Protein 3LGJ (pdb70)

Solvent-accessible surface area: 10670 Å² total; per-residue (Å²): 108,82,44,45,32,63,0,39,0,23,0,71,6,12,81,87,15,104,61,55,113,85,154,90,61,39,50,7,0,60,9,37,0,7,3,91,135,140,67,36,138,7,45,1,16,0,63,14,78,111,21,5,56,48,0,76,138,136,8,107,140,44,6,14,0,42,0,40,3,19,2,74,49,135,91,108,197,51,27,15,2,5,0,34,79,198,141,16,60,2,85,58,50,127,119,116,61,52,52,27,62,0,46,0,20,0,75,7,40,68,93,19,106,57,42,105,87,154,89,54,32,61,5,1,56,7,31,0,7,2,98,149,240,80,72,27,136,6,45,0,18,0,54,17,80,112,27,6,46,35,0,85,124,136,11,99,56,43,2,26,0,38,0,43,8,58,4,53,46,126,89,68,114,157,194,58,22,11,4,5,0,31,69,196,140,28,52,5,99,76,73,127

Structure (mmCIF, N/CA/C/O backbone):
data_3LGJ
#
_entry.id   3LGJ
#
_cell.length_a   93.530
_cell.length_b   93.530
_cell.length_c   115.320
_cell.angle_alpha   90.000
_cell.angle_beta   90.000
_cell.angle_gamma   120.000
#
_symmetry.space_group_name_H-M   'P 61 2 2'
#
loop_
_entity.id
_entity.type
_entity.pdbx_description
1 polymer 'Single-stranded DNA-binding protein'
2 non-polymer 'CALCIUM ION'
3 water water
#
loop_
_atom_site.group_PDB
_atom_site.id
_atom_site.type_symbol
_atom_site.label_atom_id
_atom_site.label_alt_id
_atom_site.label_comp_id
_atom_site.label_asym_id
_atom_site.label_entity_id
_atom_site.label_seq_id
_atom_site.pdbx_PDB_ins_code
_atom_site.Cartn_x
_atom_site.Cartn_y
_atom_site.Cartn_z
_atom_site.occupancy
_atom_site.B_iso_or_equiv
_atom_site.auth_seq_id
_atom_site.auth_comp_id
_atom_site.auth_asym_id
_atom_site.auth_atom_id
_atom_site.pdbx_PDB_model_num
ATOM 1 N N . GLY A 1 20 ? 22.375 -41.686 -15.877 1.00 40.83 -1 GLY A N 1
ATOM 2 C CA . GLY A 1 20 ? 22.223 -42.704 -14.795 1.00 40.88 -1 GLY A CA 1
ATOM 3 C C . GLY A 1 20 ? 21.197 -42.297 -13.743 1.00 41.36 -1 GLY A C 1
ATOM 4 O O . GLY A 1 20 ? 20.295 -41.476 -14.007 1.00 41.48 -1 GLY A O 1
ATOM 5 N N . SER A 1 21 ? 21.326 -42.868 -12.544 1.00 40.57 0 SER A N 1
ATOM 6 C CA . SER A 1 21 ? 20.369 -42.614 -11.479 1.00 40.39 0 SER A CA 1
ATOM 7 C C . SER A 1 21 ? 20.138 -41.121 -11.155 1.00 39.08 0 SER A C 1
ATOM 8 O O . SER A 1 21 ? 20.934 -40.247 -11.525 1.00 38.66 0 SER A O 1
ATOM 11 N N . MET A 1 22 ? 19.020 -40.862 -10.481 1.00 37.26 1 MET A N 1
ATOM 12 C CA . MET A 1 22 ? 18.723 -39.578 -9.871 1.00 36.22 1 MET A CA 1
ATOM 13 C C . MET A 1 22 ? 17.925 -39.851 -8.590 1.00 35.17 1 MET A C 1
ATOM 14 O O . MET A 1 22 ? 17.162 -40.819 -8.515 1.00 35.13 1 MET A O 1
ATOM 19 N N . LEU A 1 23 ? 18.113 -39.043 -7.558 1.00 32.92 2 LEU A N 1
ATOM 20 C CA . LEU A 1 23 ? 17.547 -39.443 -6.286 1.00 31.22 2 LEU A CA 1
ATOM 21 C C . LEU A 1 23 ? 17.042 -38.237 -5.519 1.00 30.98 2 LEU A C 1
ATOM 22 O O . LEU A 1 23 ? 17.678 -37.167 -5.520 1.00 30.13 2 LEU A O 1
ATOM 27 N N . ASN A 1 24 ? 15.892 -38.415 -4.874 1.00 31.08 3 ASN A N 1
ATOM 28 C CA . ASN A 1 24 ? 15.338 -37.388 -4.019 1.00 31.38 3 ASN A CA 1
ATOM 29 C C . ASN A 1 24 ? 14.594 -38.083 -2.915 1.00 31.79 3 ASN A C 1
ATOM 30 O O . ASN A 1 24 ? 13.452 -38.460 -3.081 1.00 33.50 3 ASN A O 1
ATOM 35 N N . LYS A 1 25 ? 15.237 -38.222 -1.773 1.00 32.33 4 LYS A N 1
ATOM 36 C CA . LYS A 1 25 ? 14.771 -39.114 -0.714 1.00 32.14 4 LYS A CA 1
ATOM 37 C C . LYS A 1 25 ? 15.019 -38.427 0.635 1.00 32.04 4 LYS A C 1
ATOM 38 O O . LYS A 1 25 ? 16.147 -38.049 0.931 1.00 31.70 4 LYS A O 1
ATOM 44 N N . VAL A 1 26 ? 13.969 -38.260 1.429 1.00 31.29 5 VAL A N 1
ATOM 45 C CA . VAL A 1 26 ? 14.093 -37.803 2.787 1.00 31.52 5 VAL A CA 1
ATOM 46 C C . VAL A 1 26 ? 13.723 -38.973 3.709 1.00 31.74 5 VAL A C 1
ATOM 47 O O . VAL A 1 26 ? 12.732 -39.650 3.447 1.00 32.36 5 VAL A O 1
ATOM 51 N N . MET A 1 27 ? 14.502 -39.200 4.771 1.00 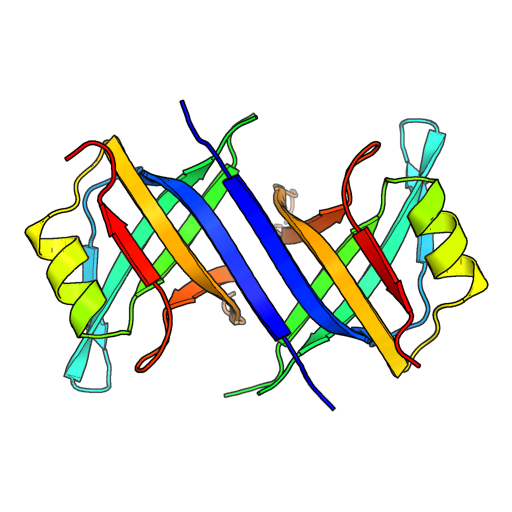30.94 6 MET A N 1
ATOM 52 C CA . MET A 1 27 ? 14.190 -40.196 5.813 1.00 30.69 6 MET A CA 1
ATOM 53 C C . MET A 1 27 ? 14.125 -39.492 7.171 1.00 31.11 6 MET A C 1
ATOM 54 O O . MET A 1 27 ? 15.112 -38.824 7.578 1.00 29.50 6 MET A O 1
ATOM 59 N N . LEU A 1 28 ? 12.981 -39.639 7.856 1.00 31.07 7 LEU A N 1
ATOM 60 C CA . LEU A 1 28 ? 12.762 -39.006 9.163 1.00 31.76 7 LEU A CA 1
ATOM 61 C C . LEU A 1 28 ? 12.131 -39.963 10.144 1.00 32.16 7 LEU A C 1
ATOM 62 O O . LEU A 1 28 ? 11.178 -40.659 9.800 1.00 32.03 7 LEU A O 1
ATOM 67 N N . ILE A 1 29 ? 12.619 -39.936 11.378 1.00 32.60 8 ILE A N 1
ATOM 68 C CA . ILE A 1 29 ? 12.000 -40.644 12.506 1.00 33.26 8 ILE A CA 1
ATOM 69 C C . ILE A 1 29 ? 11.730 -39.554 13.522 1.00 33.27 8 ILE A C 1
ATOM 70 O O . ILE A 1 29 ? 12.659 -38.909 13.944 1.00 33.98 8 ILE A O 1
ATOM 75 N N . GLY A 1 30 ? 10.471 -39.318 13.885 1.00 33.56 9 GLY A N 1
ATOM 76 C CA . GLY A 1 30 ? 10.122 -38.271 14.860 1.00 33.05 9 GLY A CA 1
ATOM 77 C C . GLY A 1 30 ? 8.661 -38.333 15.300 1.00 33.88 9 GLY A C 1
ATOM 78 O O . GLY A 1 30 ? 7.960 -39.331 15.051 1.00 33.91 9 GLY A O 1
ATOM 79 N N . TYR A 1 31 ? 8.192 -37.240 15.906 1.00 33.07 10 TYR A N 1
ATOM 80 C CA . TYR A 1 31 ? 6.949 -37.202 16.630 1.00 32.88 10 TYR A CA 1
ATOM 81 C C . TYR A 1 31 ? 6.006 -36.184 16.035 1.00 33.38 10 TYR A C 1
ATOM 82 O O . TYR A 1 31 ? 6.414 -35.044 15.735 1.00 34.35 10 TYR A O 1
ATOM 91 N N . LEU A 1 32 ? 4.749 -36.578 15.881 1.00 32.08 11 LEU A N 1
ATOM 92 C CA . LEU A 1 32 ? 3.728 -35.704 15.309 1.00 32.22 11 LEU A CA 1
ATOM 93 C C . LEU A 1 32 ? 3.368 -34.539 16.227 1.00 32.84 11 LEU A C 1
ATOM 94 O O . LEU A 1 32 ? 3.267 -34.716 17.448 1.00 33.69 11 LEU A O 1
ATOM 99 N N . GLY A 1 33 ? 3.130 -33.371 15.628 1.00 33.20 12 GLY A N 1
ATOM 100 C CA . GLY A 1 33 ? 2.815 -32.150 16.366 1.00 33.95 12 GLY A CA 1
ATOM 101 C C . GLY A 1 33 ? 1.338 -31.983 16.684 1.00 35.04 12 GLY A C 1
ATOM 102 O O . GLY A 1 33 ? 1.002 -31.382 17.697 1.00 35.26 12 GLY A O 1
ATOM 103 N N . ASP A 1 34 ? 0.462 -32.482 15.806 1.00 36.05 13 ASP A N 1
ATOM 104 C CA . ASP A 1 34 ? -0.991 -32.598 16.056 1.00 37.03 13 ASP A CA 1
ATOM 105 C C . ASP A 1 34 ? -1.539 -33.867 15.433 1.00 36.62 13 ASP A C 1
ATOM 106 O O . ASP A 1 34 ? -0.820 -34.601 14.751 1.00 36.15 13 ASP A O 1
ATOM 111 N N . ASP A 1 35 ? -2.835 -34.090 15.616 1.00 36.41 14 ASP A N 1
ATOM 112 C CA . ASP A 1 35 ? -3.532 -35.135 14.875 1.00 36.81 14 ASP A CA 1
ATOM 113 C C . ASP A 1 35 ? -3.351 -34.950 13.355 1.00 36.58 14 ASP A C 1
ATOM 114 O O . ASP A 1 35 ? -3.254 -33.816 12.867 1.00 37.20 14 ASP A O 1
ATOM 119 N N . PRO A 1 36 ? -3.273 -36.054 12.604 1.00 36.13 15 PRO A N 1
ATOM 120 C CA . PRO A 1 36 ? -3.263 -35.935 11.153 1.00 36.93 15 PRO A CA 1
ATOM 121 C C . PRO A 1 36 ? -4.563 -35.278 10.645 1.00 37.81 15 PRO A C 1
ATOM 122 O O . PRO A 1 36 ? -5.657 -35.609 11.150 1.00 37.64 15 PRO A O 1
ATOM 126 N N . GLU A 1 37 ? -4.445 -34.327 9.708 1.00 38.42 16 GLU A N 1
ATOM 127 C CA . GLU A 1 37 ? -5.627 -33.677 9.089 1.00 39.65 16 GLU A CA 1
ATOM 128 C C . GLU A 1 37 ? -5.831 -34.162 7.636 1.00 39.67 16 GLU A C 1
ATOM 129 O O . GLU A 1 37 ? -4.890 -34.567 6.950 1.00 40.19 16 GLU A O 1
ATOM 135 N N . SER A 1 38 ? -7.060 -34.104 7.157 1.00 40.20 17 SER A N 1
ATOM 136 C CA . SER A 1 38 ? -7.403 -34.689 5.864 1.00 40.23 17 SER A CA 1
ATOM 137 C C . SER A 1 38 ? -8.133 -33.669 5.016 1.00 39.55 17 SER A C 1
ATOM 138 O O . SER A 1 38 ? -9.149 -33.137 5.435 1.00 40.00 17 SER A O 1
ATOM 141 N N . LYS A 1 39 ? -7.600 -33.377 3.839 1.00 38.80 18 LYS A N 1
ATOM 142 C CA . LYS A 1 39 ? -8.254 -32.454 2.927 1.00 38.69 18 LYS A CA 1
ATOM 143 C C . LYS A 1 39 ? -8.608 -33.183 1.638 1.00 38.47 18 LYS A C 1
ATOM 144 O O . LYS A 1 39 ? -7.817 -33.966 1.102 1.00 38.77 18 LYS A O 1
ATOM 146 N N . THR A 1 40 ? -9.810 -32.943 1.153 1.00 37.91 19 THR A N 1
ATOM 147 C CA . THR A 1 40 ? -10.249 -33.545 -0.096 1.00 37.70 19 THR A CA 1
ATOM 148 C C . THR A 1 40 ? -9.760 -32.719 -1.292 1.00 37.67 19 THR A C 1
ATOM 149 O O . THR A 1 40 ? -10.092 -31.535 -1.427 1.00 37.77 19 THR A O 1
ATOM 153 N N . MET A 1 41 ? -8.965 -33.360 -2.142 1.00 37.38 20 MET A N 1
ATOM 154 C CA . MET A 1 41 ? -8.340 -32.720 -3.306 1.00 37.59 20 MET A CA 1
ATOM 155 C C . MET A 1 41 ? -9.331 -32.445 -4.471 1.00 36.53 20 MET A C 1
ATOM 156 O O . MET A 1 41 ? -10.492 -32.872 -4.426 1.00 35.45 20 MET A O 1
ATOM 161 N N . THR A 1 42 ? -8.844 -31.727 -5.492 1.00 35.74 21 THR A N 1
ATOM 162 C CA . THR A 1 42 ? -9.543 -31.520 -6.773 1.00 35.39 21 THR A CA 1
ATOM 163 C C . THR A 1 42 ? -9.862 -32.854 -7.438 1.00 34.15 21 THR A C 1
ATOM 164 O O 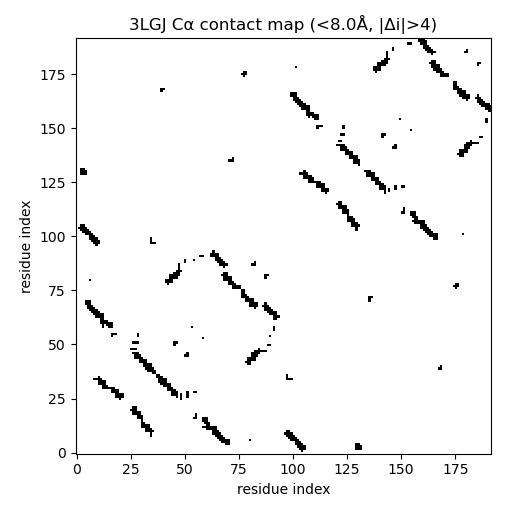. THR A 1 42 ? -10.895 -33.025 -8.098 1.00 33.42 21 THR A O 1
ATOM 168 N N . SER A 1 43 ? -8.940 -33.788 -7.231 1.00 33.38 22 SER A N 1
ATOM 169 C CA . SER A 1 43 ? -8.970 -35.112 -7.817 1.00 32.54 22 SER A CA 1
ATOM 170 C C . SER A 1 43 ? -10.052 -36.020 -7.240 1.00 32.32 22 SER A C 1
ATOM 171 O O . SER A 1 43 ? -10.349 -37.067 -7.802 1.00 31.75 22 SER A O 1
ATOM 174 N N . GLY A 1 44 ? -10.611 -35.633 -6.100 1.00 32.50 23 GLY A N 1
ATOM 175 C CA . GLY A 1 44 ? -11.525 -36.486 -5.368 1.00 32.59 23 GLY A CA 1
ATOM 176 C C . GLY A 1 44 ? -10.770 -37.351 -4.381 1.00 33.45 23 GLY A C 1
ATOM 177 O O . GLY A 1 44 ? -11.393 -38.038 -3.585 1.00 33.96 23 GLY A O 1
ATOM 178 N N . ALA A 1 45 ? -9.436 -37.322 -4.431 1.00 33.41 24 ALA A N 1
ATOM 179 C CA . ALA A 1 45 ? -8.591 -38.074 -3.485 1.00 34.53 24 ALA A CA 1
ATOM 180 C C . ALA A 1 45 ? -8.479 -37.392 -2.130 1.00 34.79 24 ALA A C 1
ATOM 181 O O . ALA A 1 45 ? -8.653 -36.179 -2.024 1.00 35.16 24 ALA A O 1
ATOM 183 N N . GLU A 1 46 ? -8.182 -38.184 -1.101 1.00 35.43 25 GLU A N 1
ATOM 184 C CA . GLU A 1 46 ? -7.894 -37.659 0.234 1.00 35.68 25 GLU A CA 1
ATOM 185 C C . GLU A 1 46 ? -6.389 -37.531 0.436 1.00 35.65 25 GLU A C 1
ATOM 186 O O . GLU A 1 46 ? -5.597 -38.431 0.090 1.00 35.44 25 GLU A O 1
ATOM 188 N N . VAL A 1 47 ? -6.004 -36.378 0.962 1.00 35.43 26 VAL A N 1
ATOM 189 C CA . VAL A 1 47 ? -4.609 -36.055 1.160 1.00 35.46 26 VAL A CA 1
ATOM 190 C C . VAL A 1 47 ? -4.435 -35.720 2.625 1.00 35.74 26 VAL A C 1
ATOM 191 O O . VAL A 1 47 ? -5.138 -34.867 3.163 1.00 35.78 26 VAL A O 1
ATOM 195 N N . VAL A 1 48 ? -3.506 -36.411 3.270 1.00 35.35 27 VAL A N 1
ATOM 196 C CA . VAL A 1 48 ? -3.364 -36.315 4.701 1.00 35.37 27 VAL A CA 1
ATOM 197 C C . VAL A 1 48 ? -2.139 -35.450 5.023 1.00 36.01 27 VAL A C 1
ATOM 198 O O . VAL A 1 48 ? -1.050 -35.661 4.466 1.00 36.26 27 VAL A O 1
ATOM 202 N N . ASN A 1 49 ? -2.323 -34.443 5.873 1.00 35.71 28 ASN A N 1
ATOM 203 C CA . ASN A 1 49 ? -1.206 -33.607 6.252 1.00 36.45 28 ASN A CA 1
ATOM 204 C C . ASN A 1 49 ? -0.968 -33.609 7.769 1.00 35.96 28 ASN A C 1
ATOM 205 O O . ASN A 1 49 ? -1.919 -33.633 8.571 1.00 36.44 28 ASN A O 1
ATOM 210 N N . PHE A 1 50 ? 0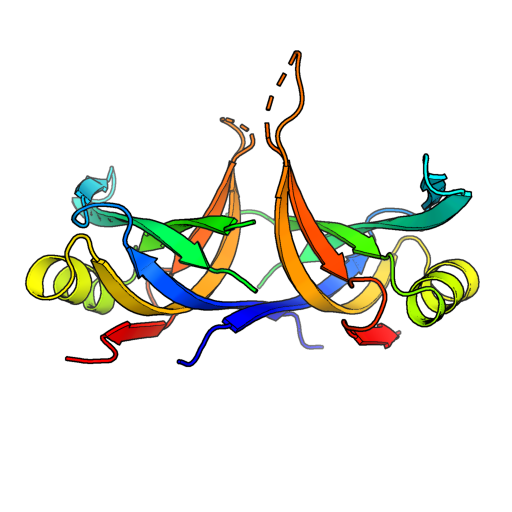.303 -33.623 8.146 1.00 34.87 29 PHE A N 1
ATOM 211 C CA . PHE A 1 50 ? 0.722 -33.422 9.544 1.00 33.95 29 PHE A CA 1
ATOM 212 C C . PHE A 1 50 ? 2.138 -32.801 9.614 1.00 33.72 29 PHE A C 1
ATOM 213 O O . PHE A 1 50 ? 2.898 -32.770 8.610 1.00 33.67 29 PHE A O 1
ATOM 221 N N . ARG A 1 51 ? 2.470 -32.296 10.793 1.00 33.17 30 ARG A N 1
ATOM 222 C CA . ARG A 1 51 ? 3.778 -31.708 11.052 1.00 33.19 30 ARG A CA 1
ATOM 223 C C . ARG A 1 51 ? 4.490 -32.637 11.997 1.00 33.29 30 ARG A C 1
ATOM 224 O O . ARG A 1 51 ? 3.852 -33.226 12.878 1.00 32.82 30 ARG A O 1
ATOM 226 N N . MET A 1 52 ? 5.806 -32.794 11.815 1.00 33.71 31 MET A N 1
ATOM 227 C CA . MET A 1 52 ? 6.577 -33.635 12.723 1.00 33.86 31 MET A CA 1
ATOM 228 C C . MET A 1 52 ? 7.931 -33.046 13.138 1.00 34.44 31 MET A C 1
ATOM 229 O O . MET A 1 52 ? 8.605 -32.348 12.350 1.00 34.77 31 MET A O 1
ATOM 234 N N . ALA A 1 53 ? 8.328 -33.359 14.370 1.00 34.20 32 ALA A N 1
ATOM 235 C CA . ALA A 1 53 ? 9.540 -32.834 14.973 1.00 34.61 32 ALA A CA 1
ATOM 236 C C . ALA A 1 53 ? 10.663 -33.866 14.994 1.00 35.28 32 ALA A C 1
ATOM 237 O O . ALA A 1 53 ? 10.426 -35.022 15.341 1.00 35.18 32 ALA A O 1
ATOM 239 N N . THR A 1 54 ? 11.870 -33.458 14.589 1.00 36.45 33 THR A N 1
ATOM 240 C CA . THR A 1 54 ? 13.089 -34.233 14.860 1.00 37.74 33 THR A CA 1
ATOM 241 C C . THR A 1 54 ? 14.055 -33.378 15.642 1.00 39.95 33 THR A C 1
ATOM 242 O O . THR A 1 54 ? 14.087 -32.169 15.472 1.00 40.37 33 THR A O 1
ATOM 246 N N . PHE A 1 55 ? 14.829 -33.990 16.524 1.00 42.40 34 PHE A N 1
ATOM 247 C CA . PHE A 1 55 ? 15.835 -33.238 17.254 1.00 45.14 34 PHE A CA 1
ATOM 248 C C . PHE A 1 55 ? 17.117 -34.044 17.406 1.00 46.30 34 PHE A C 1
ATOM 249 O O . PHE A 1 55 ? 17.105 -35.284 17.303 1.00 46.35 34 PHE A O 1
ATOM 257 N N . GLU A 1 56 ? 18.214 -33.312 17.617 1.00 47.55 35 GLU A N 1
ATOM 258 C CA . GLU A 1 56 ? 19.533 -33.870 17.935 1.00 48.59 35 GLU A CA 1
ATOM 259 C C . GLU A 1 56 ? 19.508 -34.567 19.303 1.00 48.70 35 GLU A C 1
ATOM 260 O O . GLU A 1 56 ? 18.989 -34.013 20.280 1.00 48.99 35 GLU A O 1
ATOM 262 N N . LYS A 1 69 ? 16.558 -26.014 17.734 1.00 47.40 48 LYS A N 1
ATOM 263 C CA . LYS A 1 69 ? 16.741 -27.154 18.630 1.00 47.22 48 LYS A CA 1
ATOM 264 C C . LYS A 1 69 ? 15.963 -28.372 18.098 1.00 47.17 48 LYS A C 1
ATOM 265 O O . LYS A 1 69 ? 16.538 -29.473 17.941 1.00 47.45 48 LYS A O 1
ATOM 267 N N . THR A 1 70 ? 14.669 -28.169 17.823 1.00 46.28 49 THR A N 1
ATOM 268 C CA . THR A 1 70 ? 13.854 -29.166 17.122 1.00 45.74 49 THR A CA 1
ATOM 269 C C . THR A 1 70 ? 13.533 -28.674 15.709 1.00 44.89 49 THR A C 1
ATOM 270 O O . THR A 1 70 ? 13.289 -27.474 15.488 1.00 45.01 49 THR A O 1
ATOM 274 N N . GLU A 1 71 ? 13.560 -29.602 14.757 1.00 43.58 50 GLU A N 1
ATOM 275 C CA . GLU A 1 71 ? 13.158 -29.324 13.397 1.00 42.38 50 GLU A CA 1
ATOM 276 C C . GLU A 1 71 ? 11.704 -29.722 13.191 1.00 41.48 50 GLU A C 1
ATOM 277 O O . GLU A 1 71 ? 11.321 -30.859 13.465 1.00 41.19 50 GLU A O 1
ATOM 283 N N . TRP A 1 72 ? 10.895 -28.776 12.722 1.00 40.77 51 TRP A N 1
ATOM 284 C CA . TRP A 1 72 ? 9.515 -29.085 12.317 1.00 39.83 51 TRP A CA 1
ATOM 285 C C . TRP A 1 72 ? 9.466 -29.340 10.829 1.00 39.32 51 TRP A C 1
ATOM 286 O O . TRP A 1 72 ? 9.906 -28.504 10.037 1.00 40.29 51 TRP A O 1
ATOM 297 N N . HIS A 1 73 ? 8.953 -30.499 10.450 1.00 37.97 52 HIS A N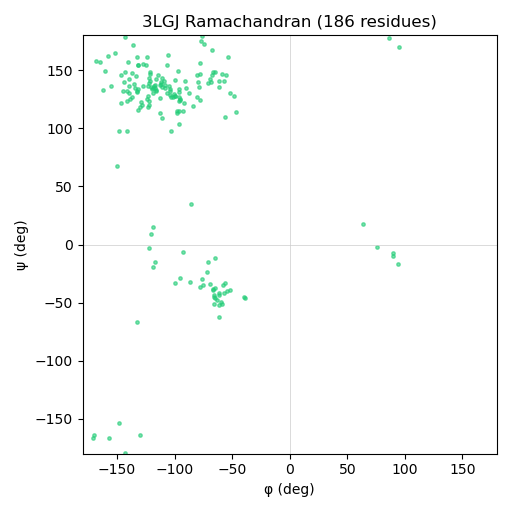 1
ATOM 298 C CA . HIS A 1 73 ? 8.849 -30.852 9.052 1.00 37.18 52 HIS A CA 1
ATOM 299 C C . HIS A 1 73 ? 7.385 -31.003 8.716 1.00 36.93 52 HIS A C 1
ATOM 300 O O . HIS A 1 73 ? 6.594 -31.611 9.489 1.00 37.52 52 HIS A O 1
ATOM 307 N N . SER A 1 74 ? 7.033 -30.453 7.561 1.00 34.97 53 SER A N 1
ATOM 308 C CA . SER A 1 74 ? 5.693 -30.464 7.083 1.00 34.34 53 SER A CA 1
ATOM 309 C C . SER A 1 74 ? 5.524 -31.636 6.120 1.00 33.45 53 SER A C 1
ATOM 310 O O . SER A 1 74 ? 6.163 -31.681 5.071 1.00 34.12 53 SER A O 1
ATOM 313 N N . VAL A 1 75 ? 4.699 -32.611 6.489 1.00 32.78 54 VAL A N 1
ATOM 314 C CA . VAL A 1 75 ? 4.552 -33.831 5.692 1.00 31.15 54 VAL A CA 1
ATOM 315 C C . VAL A 1 75 ? 3.163 -33.908 5.049 1.00 31.51 54 VAL A C 1
ATOM 316 O O . VAL A 1 75 ? 2.122 -33.582 5.692 1.00 31.45 54 VAL A O 1
ATOM 320 N N . VAL A 1 76 ? 3.156 -34.370 3.796 1.00 30.72 55 VAL A N 1
ATOM 321 C CA . VAL A 1 76 ? 1.966 -34.424 2.934 1.00 29.95 55 VAL A CA 1
ATOM 322 C C . VAL A 1 76 ? 1.840 -35.835 2.368 1.00 30.56 55 VAL A C 1
ATOM 323 O O . VAL A 1 76 ? 2.778 -36.312 1.697 1.00 31.18 55 VAL A O 1
ATOM 327 N N . VAL A 1 77 ? 0.723 -36.528 2.649 1.00 29.74 56 VAL A N 1
ATOM 328 C CA . VAL A 1 77 ? 0.625 -37.921 2.240 1.00 29.43 56 VAL A CA 1
ATOM 329 C C . VAL A 1 77 ? -0.413 -38.073 1.172 1.00 30.65 56 VAL A C 1
ATOM 330 O O . VAL A 1 77 ? -1.603 -37.867 1.418 1.00 31.39 56 VAL A O 1
ATOM 334 N N . PHE A 1 78 ? 0.030 -38.415 -0.038 1.00 31.37 57 PHE A N 1
ATOM 335 C CA . PHE A 1 78 ? -0.914 -38.664 -1.123 1.00 31.23 57 PHE A CA 1
ATOM 336 C C . PHE A 1 78 ? -1.095 -40.158 -1.248 1.00 32.31 57 PHE A C 1
ATOM 337 O O . PHE A 1 78 ? -2.166 -40.595 -1.624 1.00 31.98 57 PHE A O 1
ATOM 345 N N . ASN A 1 79 ? -0.038 -40.939 -0.973 1.00 32.99 58 ASN A N 1
ATOM 346 C CA . ASN A 1 79 ? -0.133 -42.406 -1.074 1.00 34.14 58 ASN A CA 1
ATOM 347 C C . ASN A 1 79 ? -1.421 -42.810 -0.355 1.00 34.27 58 ASN A C 1
ATOM 348 O O . ASN A 1 79 ? -1.540 -42.609 0.842 1.00 34.56 58 ASN A O 1
ATOM 353 N N . PRO A 1 80 ? -2.404 -43.345 -1.083 1.00 34.92 59 PRO A N 1
ATOM 354 C CA . PRO A 1 80 ? -3.696 -43.574 -0.411 1.00 35.29 59 PRO A CA 1
ATOM 355 C C . PRO A 1 80 ? -3.596 -44.545 0.767 1.00 35.92 59 PRO A C 1
ATOM 356 O O . PRO A 1 80 ? -4.198 -44.297 1.817 1.00 35.95 59 PRO A O 1
ATOM 360 N N . HIS A 1 81 ? -2.826 -45.623 0.596 1.00 36.17 60 HIS A N 1
ATOM 361 C CA . HIS A 1 81 ? -2.632 -46.609 1.639 1.00 36.38 60 HIS A CA 1
ATOM 362 C C . HIS A 1 81 ? -2.011 -45.982 2.898 1.00 36.28 60 HIS A C 1
ATOM 363 O O . HIS A 1 81 ? -2.513 -46.167 4.000 1.00 36.77 60 HIS A O 1
ATOM 370 N N . PHE A 1 82 ? -0.935 -45.218 2.754 1.00 35.30 61 PHE A N 1
ATOM 371 C CA . PHE A 1 82 ? -0.338 -44.638 3.941 1.00 34.44 61 PHE A CA 1
ATOM 372 C C . PHE A 1 82 ? -1.238 -43.517 4.497 1.00 34.71 61 PHE A C 1
ATOM 373 O O . PHE A 1 82 ? -1.211 -43.223 5.707 1.00 35.54 61 PHE A O 1
ATOM 381 N N . ALA A 1 83 ? -2.072 -42.926 3.649 1.00 33.53 62 ALA A N 1
ATOM 382 C CA . ALA A 1 83 ? -2.944 -41.877 4.132 1.00 33.86 62 ALA A CA 1
ATOM 383 C C . ALA A 1 83 ? -3.936 -42.455 5.136 1.00 34.10 62 ALA A C 1
ATOM 384 O O . ALA A 1 83 ? -4.149 -41.899 6.214 1.00 34.60 62 ALA A O 1
ATOM 386 N N . LYS A 1 84 ? -4.541 -43.582 4.799 1.00 34.21 63 LYS A N 1
ATOM 387 C CA . LYS A 1 84 ? -5.614 -44.076 5.644 1.00 34.89 63 LYS A CA 1
ATOM 388 C C . LYS A 1 84 ? -4.995 -44.523 6.956 1.00 34.50 63 LYS A C 1
ATOM 389 O O . LYS A 1 84 ? -5.581 -44.330 8.016 1.00 35.12 63 LYS A O 1
ATOM 391 N N . ILE A 1 85 ? -3.773 -45.047 6.877 1.00 34.42 64 ILE A N 1
ATOM 392 C CA . ILE A 1 85 ? -3.024 -45.504 8.050 1.00 33.35 64 ILE A CA 1
ATOM 393 C C . ILE A 1 85 ? -2.659 -44.361 9.011 1.00 33.74 64 ILE A C 1
ATOM 394 O O . ILE A 1 85 ? -2.662 -44.548 10.244 1.00 34.00 64 ILE A O 1
ATOM 399 N N . ALA A 1 86 ? -2.327 -43.197 8.457 1.00 32.41 65 ALA A N 1
ATOM 400 C CA . ALA A 1 86 ? -2.086 -42.050 9.275 1.00 32.14 65 ALA A CA 1
ATOM 401 C C . ALA A 1 86 ? -3.384 -41.701 10.009 1.00 32.75 65 ALA A C 1
ATOM 402 O O . ALA A 1 86 ? -3.373 -41.528 11.233 1.00 32.69 65 ALA A O 1
ATOM 404 N N . LEU A 1 87 ? -4.508 -41.642 9.287 1.00 32.97 66 LEU A N 1
ATOM 405 C CA . LEU A 1 87 ? -5.762 -41.227 9.940 1.00 33.64 66 LEU A CA 1
ATOM 406 C C . LEU A 1 87 ? -6.204 -42.240 10.942 1.00 33.72 66 LEU A C 1
ATOM 407 O O . LEU A 1 87 ? -6.664 -41.878 12.011 1.00 34.41 66 LEU A O 1
ATOM 412 N N . GLN A 1 88 ? -6.027 -43.512 10.630 1.00 34.02 67 GLN A N 1
ATOM 413 C CA . GLN A 1 88 ? -6.487 -44.546 11.545 1.00 34.43 67 GLN A CA 1
ATOM 414 C C . GLN A 1 88 ? -5.598 -44.714 12.781 1.00 34.70 67 GLN A C 1
ATOM 415 O O . GLN A 1 88 ? -6.122 -44.964 13.871 1.00 34.65 67 GLN A O 1
ATOM 421 N N . TYR A 1 89 ? -4.275 -44.534 12.634 1.00 34.79 68 TYR A N 1
ATOM 422 C CA . TYR A 1 89 ? -3.345 -44.893 13.708 1.00 34.85 68 TYR A CA 1
ATOM 423 C C . TYR A 1 89 ? -2.466 -43.790 14.340 1.00 34.95 68 TYR A C 1
ATOM 424 O O . TYR A 1 89 ? -1.932 -43.986 15.442 1.00 35.04 68 TYR A O 1
ATOM 433 N N . LEU A 1 90 ? -2.283 -42.659 13.654 1.00 34.72 69 LEU A N 1
ATOM 434 C CA . LEU A 1 90 ? -1.431 -41.584 14.182 1.00 34.06 69 LEU A CA 1
ATOM 435 C C . LEU A 1 90 ? -2.207 -40.487 14.902 1.00 34.02 69 LEU A C 1
ATOM 436 O O . LEU A 1 90 ? -3.371 -40.194 14.571 1.00 33.27 69 LEU A O 1
ATOM 441 N N . HIS A 1 91 ? -1.551 -39.889 15.899 1.00 33.89 70 HIS A N 1
ATOM 442 C CA A HIS A 1 91 ? -2.143 -38.798 16.681 0.50 34.11 70 HIS A CA 1
ATOM 443 C CA B HIS A 1 91 ? -2.151 -38.812 16.704 0.50 34.15 70 HIS A CA 1
ATOM 444 C C . HIS A 1 91 ? -1.021 -37.924 17.198 1.00 33.98 70 HIS A C 1
ATOM 445 O O . HIS A 1 91 ? 0.138 -38.256 17.027 1.00 34.36 70 HIS A O 1
ATOM 458 N N . LYS A 1 92 ? -1.362 -36.805 17.823 1.00 34.01 71 LYS A N 1
ATOM 459 C CA . LYS A 1 92 ? -0.348 -35.955 18.405 1.00 34.08 71 LYS A CA 1
ATOM 460 C C . LYS A 1 92 ? 0.534 -36.798 19.303 1.00 34.24 71 LYS A C 1
ATOM 461 O O . LYS A 1 92 ? 0.036 -37.565 20.119 1.00 33.54 71 LYS A O 1
ATOM 467 N N . GLY A 1 93 ? 1.852 -36.682 19.125 1.00 34.68 72 GLY A N 1
ATOM 468 C CA . GLY A 1 93 ? 2.781 -37.427 19.975 1.00 34.49 72 GLY A CA 1
ATOM 469 C C . GLY A 1 93 ? 3.220 -38.768 19.389 1.00 34.61 72 GLY A C 1
ATOM 470 O O . GLY A 1 93 ? 4.223 -39.340 19.844 1.00 35.60 72 GLY A O 1
ATOM 471 N N . SER A 1 94 ? 2.491 -39.279 18.396 1.00 33.18 73 SER A N 1
ATOM 472 C CA . SER A 1 94 ? 2.874 -40.531 17.766 1.00 33.42 73 SER A CA 1
ATOM 473 C C . SER A 1 94 ? 4.315 -40.470 17.193 1.00 32.55 73 SER A C 1
ATOM 474 O O . SER A 1 94 ? 4.744 -39.467 16.635 1.00 32.12 73 SER A O 1
ATOM 477 N N . LYS A 1 95 ? 5.054 -41.546 17.332 1.00 32.13 74 LYS A N 1
ATOM 478 C CA . LYS A 1 95 ? 6.369 -41.618 16.704 1.00 31.78 74 LYS A CA 1
ATOM 479 C C . LYS A 1 95 ? 6.195 -42.365 15.375 1.00 32.00 74 LYS A C 1
ATOM 480 O O . LYS A 1 95 ? 5.592 -43.451 15.343 1.00 31.68 74 LYS A O 1
ATOM 486 N N . VAL A 1 96 ? 6.748 -41.798 14.300 1.00 31.75 75 VAL A N 1
ATOM 487 C CA . VAL A 1 96 ? 6.694 -42.408 12.985 1.00 32.21 75 VAL A CA 1
ATOM 488 C C . VAL A 1 96 ? 8.039 -42.434 12.276 1.00 32.31 75 VAL A C 1
ATOM 489 O O . VAL A 1 96 ? 8.937 -41.669 12.592 1.00 31.87 75 VAL A O 1
ATOM 493 N N . TYR A 1 97 ? 8.129 -43.306 11.276 1.00 32.27 76 TYR A N 1
ATOM 494 C CA . TYR A 1 97 ? 9.236 -43.358 10.369 1.00 32.38 76 TYR A CA 1
ATOM 495 C C . TYR A 1 97 ? 8.632 -43.004 9.012 1.00 32.45 76 TYR A C 1
ATOM 496 O O . TYR A 1 97 ? 7.625 -43.576 8.613 1.00 31.00 76 TYR A O 1
ATOM 505 N N . ILE A 1 98 ? 9.286 -42.093 8.291 1.00 33.10 77 ILE A N 1
ATOM 506 C CA . ILE A 1 98 ? 8.733 -41.496 7.066 1.00 33.27 77 ILE A CA 1
ATOM 507 C C . ILE A 1 98 ? 9.808 -41.536 6.014 1.00 33.12 77 ILE A C 1
ATOM 508 O O . ILE A 1 98 ? 10.958 -41.209 6.305 1.00 33.79 77 ILE A O 1
ATOM 513 N N . GLU A 1 99 ? 9.465 -42.019 4.826 1.00 33.03 78 GLU A N 1
ATOM 514 C CA . GLU A 1 99 ? 10.303 -41.799 3.650 1.00 33.84 78 GLU A CA 1
ATOM 515 C C . GLU A 1 99 ? 9.473 -41.038 2.657 1.00 33.39 78 GLU A C 1
ATOM 516 O O . GLU A 1 99 ? 8.319 -41.394 2.417 1.00 33.72 78 GLU A O 1
ATOM 522 N N . GLY A 1 100 ? 10.048 -40.006 2.066 1.00 32.67 79 GLY A N 1
ATOM 523 C CA . GLY A 1 100 ? 9.328 -39.270 1.054 1.00 32.74 79 GLY A CA 1
ATOM 524 C C . GLY A 1 100 ? 10.229 -38.531 0.117 1.00 32.48 79 GLY A C 1
ATOM 525 O O . GLY A 1 100 ? 11.402 -38.759 0.108 1.00 32.57 79 GLY A O 1
ATOM 526 N N . LYS A 1 101 ? 9.655 -37.620 -0.647 1.00 32.63 80 LYS A N 1
ATOM 527 C CA . LYS A 1 101 ? 10.382 -36.865 -1.627 1.00 33.57 80 LYS A CA 1
ATOM 528 C C . LYS A 1 101 ? 10.302 -35.416 -1.176 1.00 33.93 80 LYS A C 1
ATOM 529 O O . LYS A 1 101 ? 9.2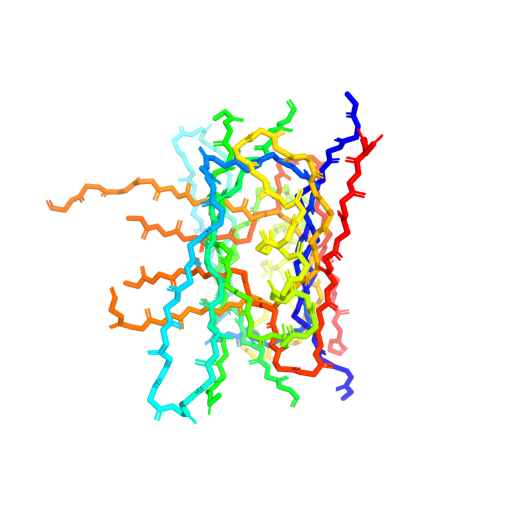68 -34.983 -0.682 1.00 34.36 80 LYS A O 1
ATOM 531 N N . LEU A 1 102 ? 11.380 -34.665 -1.350 1.00 33.80 81 LEU A N 1
ATOM 532 C CA . LEU A 1 102 ? 11.374 -33.243 -1.063 1.00 34.36 81 LEU A CA 1
ATOM 533 C C . LEU A 1 102 ? 10.696 -32.471 -2.198 1.00 35.06 81 LEU A C 1
ATOM 534 O O . LEU A 1 102 ? 11.115 -32.576 -3.355 1.00 34.10 81 LEU A O 1
ATOM 539 N N . GLN A 1 103 ? 9.673 -31.684 -1.879 1.00 35.92 82 GLN A N 1
ATOM 540 C CA . GLN A 1 103 ? 9.016 -30.843 -2.885 1.00 38.04 82 GLN A CA 1
ATOM 541 C C . GLN A 1 103 ? 8.762 -29.403 -2.414 1.00 38.42 82 GLN A C 1
ATOM 542 O O . GLN A 1 103 ? 8.259 -29.163 -1.312 1.00 38.54 82 GLN A O 1
ATOM 548 N N . THR A 1 104 ? 9.081 -28.450 -3.274 1.00 39.25 83 THR A N 1
ATOM 549 C CA . THR A 1 104 ? 8.861 -27.043 -2.978 1.00 40.64 83 THR A CA 1
ATOM 550 C C . THR A 1 104 ? 7.776 -26.480 -3.910 1.00 41.73 83 THR A C 1
ATOM 551 O O . THR A 1 104 ? 7.875 -26.629 -5.136 1.00 42.02 83 THR A O 1
ATOM 555 N N . ARG A 1 105 ? 6.738 -25.865 -3.329 1.00 42.70 84 ARG A N 1
ATOM 556 C CA . ARG A 1 105 ? 5.669 -25.215 -4.119 1.00 43.78 84 ARG A CA 1
ATOM 557 C C . ARG A 1 105 ? 5.612 -23.694 -3.936 1.00 44.23 84 ARG A C 1
ATOM 558 O O . ARG A 1 105 ? 5.862 -23.188 -2.834 1.00 44.40 84 ARG A O 1
ATOM 566 N N . LYS A 1 106 ? 5.244 -22.986 -5.011 1.00 44.86 85 LYS A N 1
ATOM 567 C CA . LYS A 1 106 ? 5.413 -21.531 -5.105 1.00 45.32 85 LYS A CA 1
ATOM 568 C C . LYS A 1 106 ? 4.292 -20.624 -4.510 1.00 45.87 85 LYS A C 1
ATOM 569 O O . LYS A 1 106 ? 4.012 -19.536 -5.041 1.00 45.91 85 LYS A O 1
ATOM 571 N N . TRP A 1 107 ? 3.679 -21.066 -3.407 1.00 46.46 86 TRP A N 1
ATOM 572 C CA . TRP A 1 107 ? 2.863 -20.195 -2.520 1.00 47.01 86 TRP A CA 1
ATOM 573 C C . TRP A 1 107 ? 2.886 -20.658 -1.050 1.00 47.15 86 TRP A C 1
ATOM 574 O O . TRP A 1 107 ? 3.348 -19.941 -0.155 1.00 47.13 86 TRP A O 1
ATOM 576 N N . TYR A 1 116 ? 7.526 -19.536 -0.738 1.00 35.75 95 TYR A N 1
ATOM 577 C CA . TYR A 1 116 ? 7.847 -20.951 -0.988 1.00 35.22 95 TYR A CA 1
ATOM 578 C C . TYR A 1 116 ? 7.666 -21.840 0.247 1.00 34.89 95 TYR A C 1
ATOM 579 O O . TYR A 1 116 ? 7.907 -21.408 1.371 1.00 35.20 95 TYR A O 1
ATOM 588 N N . THR A 1 117 ? 7.257 -23.090 0.040 1.00 34.23 96 THR A N 1
ATOM 589 C CA . THR A 1 117 ? 7.110 -24.033 1.146 1.00 33.70 96 THR A CA 1
ATOM 590 C C . THR A 1 117 ? 7.635 -25.389 0.705 1.00 33.23 96 THR A C 1
ATOM 591 O O . THR A 1 117 ? 7.193 -25.933 -0.328 1.00 32.78 96 THR A O 1
ATOM 595 N N . THR A 1 118 ? 8.574 -25.923 1.486 1.00 32.02 97 THR A N 1
ATOM 596 C CA . THR A 1 118 ? 9.131 -27.233 1.205 1.00 31.20 97 THR A CA 1
ATOM 597 C C . THR A 1 118 ? 8.458 -28.263 2.092 1.00 31.45 97 THR A C 1
ATOM 598 O O . THR A 1 118 ? 8.365 -28.078 3.307 1.00 31.18 97 THR A O 1
ATOM 602 N N . GLU A 1 119 ? 7.949 -29.323 1.468 1.00 30.93 98 GLU A N 1
ATOM 603 C CA . GLU A 1 119 ? 7.225 -30.361 2.192 1.00 31.44 98 GLU A CA 1
ATOM 604 C C . GLU A 1 119 ? 7.877 -31.696 1.894 1.00 30.51 98 GLU A C 1
ATOM 605 O O . GLU A 1 119 ? 8.493 -31.850 0.866 1.00 28.78 98 GLU A O 1
ATOM 611 N N . ILE A 1 120 ? 7.738 -32.646 2.810 1.00 31.06 99 ILE A N 1
ATOM 612 C CA . ILE A 1 120 ? 8.161 -34.025 2.563 1.00 32.15 99 ILE A CA 1
ATOM 613 C C . ILE A 1 120 ? 6.885 -34.657 2.048 1.00 32.78 99 ILE A C 1
ATOM 614 O O . ILE A 1 120 ? 5.886 -34.696 2.771 1.00 33.65 99 ILE A O 1
ATOM 619 N N . VAL A 1 121 ? 6.903 -35.085 0.784 1.00 32.66 100 VAL A N 1
ATOM 620 C CA . VAL A 1 121 ? 5.740 -35.600 0.118 1.00 31.64 100 VAL A CA 1
ATOM 621 C C . VAL A 1 121 ? 5.894 -37.101 -0.018 1.00 32.57 100 VAL A C 1
ATOM 622 O O . VAL A 1 121 ? 6.939 -37.595 -0.493 1.00 32.80 100 VAL A O 1
ATOM 626 N N . LEU A 1 122 ? 4.859 -37.838 0.387 1.00 32.68 101 LEU A N 1
ATOM 627 C CA . LEU A 1 122 ? 4.739 -39.254 0.014 1.00 32.59 101 LEU A CA 1
ATOM 628 C C . LEU A 1 122 ? 3.844 -39.351 -1.193 1.00 32.75 101 LEU A C 1
ATOM 629 O O . LEU A 1 122 ? 2.633 -39.249 -1.051 1.00 34.34 101 LEU A O 1
ATOM 634 N N . PRO A 1 123 ? 4.420 -39.561 -2.391 1.00 33.09 102 PRO A N 1
ATOM 635 C CA . PRO A 1 123 ? 3.580 -39.431 -3.565 1.00 33.29 102 PRO A CA 1
ATOM 636 C C . PRO A 1 123 ? 2.687 -40.639 -3.707 1.00 34.42 102 PRO A C 1
ATOM 637 O O . PRO A 1 123 ? 2.776 -41.569 -2.924 1.00 35.20 102 PRO A O 1
ATOM 641 N N . GLN A 1 124 ? 1.861 -40.624 -4.737 1.00 36.03 103 GLN A N 1
ATOM 642 C CA . GLN A 1 124 ? 0.755 -41.541 -4.919 1.00 37.49 103 GLN A CA 1
ATOM 643 C C . GLN A 1 124 ? 1.143 -43.021 -4.862 1.00 38.22 103 GLN A C 1
ATOM 644 O O . GLN A 1 124 ? 0.390 -43.821 -4.289 1.00 39.34 103 GLN A O 1
ATOM 650 N N . TYR A 1 125 ? 2.281 -43.390 -5.452 1.00 38.13 104 TYR A N 1
ATOM 651 C CA . TYR A 1 125 ? 2.648 -44.801 -5.556 1.00 38.85 104 TYR A CA 1
ATOM 652 C C . TYR A 1 125 ? 3.968 -45.136 -4.817 1.00 39.12 104 TYR A C 1
ATOM 653 O O . TYR A 1 125 ? 4.555 -46.197 -5.017 1.00 38.90 104 TYR A O 1
ATOM 662 N N . LYS A 1 126 ? 4.412 -44.230 -3.951 1.00 39.05 105 LYS A N 1
ATOM 663 C CA . LYS A 1 126 ? 5.726 -44.317 -3.350 1.00 39.55 105 LYS A CA 1
ATOM 664 C C . LYS A 1 126 ? 5.699 -43.842 -1.892 1.00 39.04 105 LYS A C 1
ATOM 665 O O . LYS A 1 126 ? 4.639 -43.487 -1.357 1.00 39.11 105 LYS A O 1
ATOM 671 N N . GLY A 1 127 ? 6.860 -43.870 -1.250 1.00 37.66 106 GLY A N 1
ATOM 672 C CA . GLY A 1 127 ? 6.999 -43.379 0.119 1.00 37.56 106 GLY A CA 1
ATOM 673 C C . GLY A 1 127 ? 6.868 -44.467 1.172 1.00 37.15 106 GLY A C 1
ATOM 674 O O . GLY A 1 127 ? 6.481 -45.591 0.868 1.00 37.14 106 GLY A O 1
ATOM 675 N N . GLU A 1 128 ? 7.180 -44.131 2.416 1.00 36.99 107 GLU A N 1
ATOM 676 C CA . GLU A 1 128 ? 7.000 -45.068 3.521 1.00 37.10 107 GLU A CA 1
ATOM 677 C C . GLU A 1 128 ? 6.474 -44.333 4.714 1.00 37.12 107 GLU A C 1
ATOM 678 O O . GLU A 1 128 ? 6.869 -43.194 4.979 1.00 37.37 107 GLU A O 1
ATOM 684 N N . LEU A 1 129 ? 5.585 -44.994 5.448 1.00 37.05 108 LEU A N 1
ATOM 685 C CA . LEU A 1 129 ? 5.066 -44.443 6.667 1.00 37.34 108 LEU A CA 1
ATOM 686 C C . LEU A 1 129 ? 4.822 -45.618 7.584 1.00 38.01 108 LEU A C 1
ATOM 687 O O . LEU A 1 129 ? 4.048 -46.539 7.248 1.00 39.17 108 LEU A O 1
ATOM 692 N N . HIS A 1 130 ? 5.463 -45.582 8.745 1.00 37.92 109 HIS A N 1
ATOM 693 C CA . HIS A 1 130 ? 5.401 -46.680 9.712 1.00 38.59 109 HIS A CA 1
ATOM 694 C C . HIS A 1 130 ? 5.299 -46.161 11.132 1.00 38.63 109 HIS A C 1
ATOM 695 O O . HIS A 1 130 ? 6.073 -45.304 11.535 1.00 39.27 109 HIS A O 1
ATOM 702 N N . LEU A 1 131 ? 4.343 -46.683 11.884 1.00 38.50 110 LEU A N 1
ATOM 703 C CA . LEU A 1 131 ? 4.184 -46.279 13.262 1.00 38.95 110 LEU A CA 1
ATOM 704 C C . LEU A 1 131 ? 5.214 -47.045 14.094 1.00 38.61 110 LEU A C 1
ATOM 705 O O . LEU A 1 131 ? 5.305 -48.256 13.969 1.00 39.28 110 LEU A O 1
ATOM 710 N N . LEU A 1 132 ? 6.016 -46.335 14.884 1.00 37.87 111 LEU A N 1
ATOM 711 C CA . LEU A 1 132 ? 6.984 -46.944 15.782 1.00 38.51 111 LEU A CA 1
ATOM 712 C C . LEU A 1 132 ? 6.453 -46.831 17.209 1.00 39.43 111 LEU A C 1
ATOM 713 O O . LEU A 1 132 ? 5.590 -46.025 17.477 1.00 39.69 111 LEU A O 1
ATOM 718 N N . ASP A 1 133 ? 6.982 -47.607 18.138 1.00 41.12 112 ASP A N 1
ATOM 719 C CA . ASP A 1 133 ? 6.557 -47.491 19.538 1.00 43.44 112 ASP A CA 1
ATOM 720 C C . ASP A 1 133 ? 5.071 -47.844 19.802 1.00 43.67 112 ASP A C 1
ATOM 721 O O . ASP A 1 133 ? 4.527 -47.468 20.853 1.00 43.89 112 ASP A O 1
ATOM 726 N N . ALA A 1 134 ? 4.432 -48.547 18.865 1.00 43.57 113 ALA A N 1
ATOM 727 C CA . ALA A 1 134 ? 2.999 -48.865 18.908 1.00 43.80 113 ALA A CA 1
ATOM 728 C C . ALA A 1 134 ? 2.531 -49.771 20.059 1.00 44.00 113 ALA A C 1
ATOM 729 O O . ALA A 1 134 ? 3.331 -50.339 20.810 1.00 44.43 113 ALA A O 1
ATOM 731 N N . GLY B 1 20 ? 15.730 -42.172 22.401 1.00 28.78 -1 GLY B N 1
ATOM 732 C CA . GLY B 1 20 ? 15.505 -43.298 21.445 1.00 27.81 -1 GLY B CA 1
ATOM 733 C C . GLY B 1 20 ? 15.999 -42.906 20.068 1.00 27.17 -1 GLY B C 1
ATOM 734 O O . GLY B 1 20 ? 16.721 -41.936 19.921 1.00 26.47 -1 GLY B O 1
ATOM 735 N N . SER B 1 21 ? 15.597 -43.672 19.060 1.00 27.34 0 SER B N 1
ATOM 736 C CA . SER B 1 21 ? 16.003 -43.442 17.689 1.00 27.70 0 SER B CA 1
ATOM 737 C C . SER B 1 21 ? 15.473 -42.129 17.166 1.00 28.69 0 SER B C 1
ATOM 738 O O . SER B 1 21 ? 14.395 -41.678 17.524 1.00 28.79 0 SER B O 1
ATOM 741 N N . MET B 1 22 ? 16.247 -41.543 16.286 1.00 29.60 1 MET B N 1
ATOM 742 C CA . MET B 1 22 ? 15.927 -40.272 15.705 1.00 31.12 1 MET B CA 1
ATOM 743 C C . MET B 1 22 ? 16.763 -40.220 14.447 1.00 30.07 1 MET B C 1
ATOM 744 O O . MET B 1 22 ? 17.856 -40.828 14.391 1.00 28.62 1 MET B O 1
ATOM 749 N N . LEU B 1 23 ? 16.228 -39.520 13.442 1.00 28.53 2 LEU B N 1
ATOM 750 C CA . LEU B 1 23 ? 16.793 -39.518 12.122 1.00 27.24 2 LEU B CA 1
ATOM 751 C C . LEU B 1 23 ? 16.244 -38.347 11.397 1.00 27.51 2 LEU B C 1
ATOM 752 O O . LEU B 1 23 ? 15.033 -38.107 11.405 1.00 27.90 2 LEU B O 1
ATOM 757 N N . ASN B 1 24 ? 17.140 -37.616 10.757 1.00 28.05 3 ASN B N 1
ATOM 758 C CA . ASN B 1 24 ? 16.791 -36.522 9.882 1.00 28.39 3 ASN B CA 1
ATOM 759 C C . ASN B 1 24 ? 17.796 -36.662 8.772 1.00 29.28 3 ASN B C 1
ATOM 760 O O . ASN B 1 24 ? 18.948 -36.239 8.918 1.00 30.44 3 ASN B O 1
ATOM 765 N N . LYS B 1 25 ? 17.418 -37.295 7.671 1.00 29.91 4 LYS B N 1
ATOM 766 C CA . LYS B 1 25 ? 18.419 -37.546 6.617 1.00 30.77 4 LYS B CA 1
ATOM 767 C C . LYS B 1 25 ? 17.839 -37.367 5.226 1.00 31.51 4 LYS B C 1
ATOM 768 O O . LYS B 1 25 ? 16.762 -37.910 4.938 1.00 32.80 4 LYS B O 1
ATOM 774 N N . VAL B 1 26 ? 18.544 -36.628 4.375 1.00 31.29 5 VAL B N 1
ATOM 775 C CA . VAL B 1 26 ? 18.119 -36.388 2.997 1.00 32.19 5 VAL B CA 1
ATOM 776 C C . VAL B 1 26 ? 19.236 -36.862 2.064 1.00 33.49 5 VAL B C 1
ATOM 777 O O . VAL B 1 26 ? 20.423 -36.605 2.333 1.00 34.35 5 VAL B O 1
ATOM 781 N N . MET B 1 27 ? 18.879 -37.565 0.993 1.00 32.66 6 MET B N 1
ATOM 782 C CA . MET B 1 27 ? 19.859 -38.078 0.041 1.00 33.03 6 MET B CA 1
ATOM 783 C C . MET B 1 27 ? 19.486 -37.530 -1.322 1.00 32.97 6 MET B C 1
ATOM 784 O O . MET B 1 27 ? 18.329 -37.663 -1.745 1.00 32.89 6 MET B O 1
ATOM 789 N N . LEU B 1 28 ? 20.441 -36.904 -2.004 1.00 32.78 7 LEU B N 1
ATOM 790 C CA . LEU B 1 28 ? 20.158 -36.279 -3.310 1.00 32.41 7 LEU B CA 1
ATOM 791 C C . LEU B 1 28 ? 21.193 -36.652 -4.358 1.00 32.45 7 LEU B C 1
ATOM 792 O O . LEU B 1 28 ? 22.409 -36.583 -4.107 1.00 32.58 7 LEU B O 1
ATOM 797 N N . ILE B 1 29 ? 20.707 -37.019 -5.533 1.00 31.62 8 ILE B N 1
ATOM 798 C CA . ILE B 1 29 ? 21.559 -37.123 -6.684 1.00 32.01 8 ILE B CA 1
ATOM 799 C C . ILE B 1 29 ? 20.976 -36.202 -7.716 1.00 32.30 8 ILE B C 1
ATOM 800 O O . ILE B 1 29 ? 19.829 -36.369 -8.084 1.00 33.36 8 ILE B O 1
ATOM 805 N N . GLY B 1 30 ? 21.752 -35.211 -8.141 1.00 31.94 9 GLY B N 1
ATOM 806 C CA . GLY B 1 30 ? 21.294 -34.253 -9.138 1.00 31.66 9 GLY B CA 1
ATOM 807 C C . GLY B 1 30 ? 22.406 -33.351 -9.641 1.00 31.82 9 GLY B C 1
ATOM 808 O O . GLY B 1 30 ? 23.598 -33.594 -9.387 1.00 31.43 9 GLY B O 1
ATOM 809 N N . TYR B 1 31 ? 22.003 -32.286 -10.328 1.00 32.02 10 TYR B N 1
ATOM 810 C CA . TYR B 1 31 ? 22.914 -31.423 -11.078 1.00 32.09 10 TYR B CA 1
ATOM 811 C C . TYR B 1 31 ? 22.856 -29.996 -10.545 1.00 32.53 10 TYR B C 1
ATOM 812 O O . TYR B 1 31 ? 21.759 -29.458 -10.326 1.00 33.30 10 TYR B O 1
ATOM 821 N N . LEU B 1 32 ? 24.023 -29.390 -10.333 1.00 32.07 11 LEU B N 1
ATOM 822 C CA . LEU B 1 32 ? 24.113 -28.002 -9.893 1.00 32.56 11 LEU B CA 1
ATOM 823 C C . LEU B 1 32 ? 23.486 -27.051 -10.906 1.00 33.27 11 LEU B C 1
ATOM 824 O O . LEU B 1 32 ? 23.654 -27.238 -12.109 1.00 34.17 11 LEU B O 1
ATOM 829 N N . GLY B 1 33 ? 22.782 -26.028 -10.423 1.00 34.01 12 GLY B N 1
ATOM 830 C CA . GLY B 1 33 ? 22.181 -25.008 -11.297 1.00 34.91 12 GLY B CA 1
ATOM 831 C C . GLY B 1 33 ? 23.113 -23.828 -11.492 1.00 36.39 12 GLY B C 1
ATOM 832 O O . GLY B 1 33 ? 22.854 -22.927 -12.306 1.00 36.78 12 GLY B O 1
ATOM 833 N N . ASP B 1 34 ? 24.223 -23.845 -10.756 1.00 37.35 13 ASP B N 1
ATOM 834 C CA . ASP B 1 34 ? 25.163 -22.730 -10.716 1.00 38.32 13 ASP B CA 1
ATOM 835 C C . ASP B 1 34 ? 26.465 -23.155 -10.033 1.00 38.27 13 ASP B C 1
ATOM 836 O O . ASP B 1 34 ? 26.476 -24.118 -9.248 1.00 38.20 13 ASP B O 1
ATOM 841 N N . ASP B 1 35 ? 27.557 -22.439 -10.314 1.00 37.88 14 ASP B N 1
ATOM 842 C CA . ASP B 1 35 ? 28.829 -22.728 -9.667 1.00 37.94 14 ASP B CA 1
ATOM 843 C C . ASP B 1 35 ? 28.638 -22.587 -8.138 1.00 38.03 14 ASP B C 1
ATOM 844 O O . ASP B 1 35 ? 27.820 -21.787 -7.680 1.00 38.50 14 ASP B O 1
ATOM 849 N N . PRO B 1 36 ? 29.357 -23.392 -7.340 1.00 37.95 15 PRO B N 1
ATOM 850 C CA . PRO B 1 36 ? 29.250 -23.178 -5.901 1.00 38.05 15 PRO B CA 1
ATOM 851 C C . PRO B 1 36 ? 29.842 -21.827 -5.410 1.00 38.93 15 PRO B C 1
ATOM 852 O O . PRO B 1 36 ? 30.793 -21.274 -5.994 1.00 38.60 15 PRO B O 1
ATOM 856 N N . GLU B 1 37 ? 29.234 -21.292 -4.356 1.00 39.41 16 GLU B N 1
ATOM 857 C CA . GLU B 1 37 ? 29.586 -19.982 -3.815 1.00 39.80 16 GLU B CA 1
ATOM 858 C C . GLU B 1 37 ? 30.114 -20.141 -2.387 1.00 39.44 16 GLU B C 1
ATOM 859 O O . GLU B 1 37 ? 29.558 -20.879 -1.574 1.00 39.58 16 GLU B O 1
ATOM 865 N N . SER B 1 38 ? 31.213 -19.466 -2.105 1.00 39.16 17 SER B N 1
ATOM 866 C CA . SER B 1 38 ? 31.740 -19.361 -0.758 1.00 39.27 17 SER B CA 1
ATOM 867 C C . SER B 1 38 ? 31.292 -18.063 -0.075 1.00 38.71 17 SER B C 1
ATOM 868 O O . SER B 1 38 ? 31.445 -16.977 -0.620 1.00 39.42 17 SER B O 1
ATOM 871 N N . LYS B 1 39 ? 30.718 -18.186 1.114 1.00 38.39 18 LYS B N 1
ATOM 872 C CA . LYS B 1 39 ? 30.465 -17.038 1.981 1.00 37.75 18 LYS B CA 1
ATOM 873 C C . LYS B 1 39 ? 31.182 -17.318 3.302 1.00 37.29 18 LYS B C 1
ATOM 874 O O . LYS B 1 39 ? 31.278 -18.462 3.733 1.00 38.03 18 LYS B O 1
ATOM 876 N N . THR B 1 40 ? 31.736 -16.285 3.912 1.00 37.00 19 THR B N 1
ATOM 877 C CA . THR B 1 40 ? 32.309 -16.377 5.250 1.00 36.44 19 THR B CA 1
ATOM 878 C C . THR B 1 40 ? 31.246 -15.911 6.244 1.00 36.12 19 THR B C 1
ATOM 879 O O . THR B 1 40 ? 30.744 -14.790 6.148 1.00 35.36 19 THR B O 1
ATOM 883 N N . MET B 1 41 ? 30.915 -16.777 7.198 1.00 36.43 20 MET B N 1
ATOM 884 C CA . MET B 1 41 ? 29.925 -16.473 8.241 1.00 36.86 20 MET B CA 1
ATOM 885 C C . MET B 1 41 ? 30.379 -15.559 9.387 1.00 36.08 20 MET B C 1
ATOM 886 O O . MET B 1 41 ? 31.547 -15.140 9.467 1.00 35.67 20 MET B O 1
ATOM 891 N N . THR B 1 42 ? 29.410 -15.234 10.246 1.00 35.70 21 THR B N 1
ATOM 892 C CA . THR B 1 42 ? 29.625 -14.507 11.502 1.00 35.35 21 THR B CA 1
ATOM 893 C C . THR B 1 42 ? 30.709 -15.179 12.299 1.00 34.54 21 THR B C 1
ATOM 894 O O . THR B 1 42 ? 31.539 -14.513 12.921 1.00 34.78 21 THR B O 1
ATOM 898 N N . SER B 1 43 ? 30.684 -16.506 12.271 1.00 33.52 22 SER B N 1
ATOM 899 C CA . SER B 1 43 ? 31.639 -17.328 12.977 1.00 32.83 22 SER B CA 1
ATOM 900 C C . SER B 1 43 ? 33.076 -17.185 12.461 1.00 32.84 22 SER B C 1
ATOM 901 O O . SER B 1 43 ? 34.011 -17.629 13.112 1.00 32.72 22 SER B O 1
ATOM 904 N N . GLY B 1 44 ? 33.260 -16.543 11.314 1.00 32.86 23 GLY B N 1
ATOM 905 C CA . GLY B 1 44 ? 34.513 -16.681 10.584 1.00 33.44 23 GLY B CA 1
ATOM 906 C C . GLY B 1 44 ? 34.611 -18.032 9.865 1.00 34.48 23 GLY B C 1
ATOM 907 O O . GLY B 1 44 ? 35.598 -18.284 9.174 1.00 35.44 23 GLY B O 1
ATOM 908 N N . ALA B 1 45 ? 33.609 -18.901 10.023 1.00 34.13 24 ALA B N 1
ATOM 909 C CA . ALA B 1 45 ? 33.550 -20.159 9.262 1.00 35.56 24 ALA B CA 1
ATOM 910 C C . ALA B 1 45 ? 33.226 -19.909 7.782 1.00 35.97 24 ALA B C 1
ATOM 911 O O . ALA B 1 45 ? 32.400 -19.053 7.464 1.00 36.16 24 ALA B O 1
ATOM 913 N N . GLU B 1 46 ? 33.899 -20.634 6.887 1.00 36.74 25 GLU B N 1
ATOM 914 C CA . GLU B 1 46 ? 33.671 -20.503 5.448 1.00 36.99 25 GLU B CA 1
ATOM 915 C C . GLU B 1 46 ? 32.616 -21.523 5.078 1.00 37.28 25 GLU B C 1
ATOM 916 O O . GLU B 1 46 ? 32.796 -22.715 5.345 1.00 37.78 25 GLU B O 1
ATOM 918 N N . VAL B 1 47 ? 31.496 -21.059 4.512 1.00 37.06 26 VAL B N 1
ATOM 919 C CA . VAL B 1 47 ? 30.351 -21.935 4.188 1.00 36.40 26 VAL B CA 1
ATOM 920 C C . VAL B 1 47 ? 30.062 -21.942 2.695 1.00 36.70 26 VAL B C 1
ATOM 921 O O . VAL B 1 47 ? 29.927 -20.879 2.085 1.00 36.76 26 VAL B O 1
ATOM 925 N N . VAL B 1 48 ? 29.933 -23.134 2.109 1.00 36.53 27 VAL B N 1
ATOM 926 C CA . VAL B 1 48 ? 29.651 -23.243 0.678 1.00 36.39 27 VAL B CA 1
ATOM 927 C C . VAL B 1 48 ? 28.182 -23.501 0.350 1.00 36.94 27 VAL B C 1
ATOM 928 O O . VAL B 1 48 ? 27.563 -24.435 0.879 1.00 38.09 27 VAL B O 1
ATOM 932 N N . ASN B 1 49 ? 27.613 -22.690 -0.526 1.00 37.05 28 ASN B N 1
ATOM 933 C CA . ASN B 1 49 ? 26.251 -22.935 -0.956 1.00 37.32 28 ASN B CA 1
ATOM 934 C C . ASN B 1 49 ? 26.138 -23.139 -2.473 1.00 36.95 28 ASN B C 1
ATOM 935 O O . ASN B 1 49 ? 26.941 -22.615 -3.253 1.00 37.38 28 ASN B O 1
ATOM 940 N N . PHE B 1 50 ? 25.176 -23.953 -2.873 1.00 35.81 29 PHE B N 1
ATOM 941 C CA . PHE B 1 50 ? 24.816 -24.096 -4.258 1.00 35.07 29 PHE B CA 1
ATOM 942 C C . PHE B 1 50 ? 23.412 -24.634 -4.337 1.00 34.91 29 PHE B C 1
ATOM 943 O O . PHE B 1 50 ? 22.908 -25.168 -3.346 1.00 35.60 29 PHE B O 1
ATOM 951 N N . ARG B 1 51 ? 22.781 -24.496 -5.500 1.00 34.15 30 ARG B N 1
ATOM 952 C CA . ARG B 1 51 ? 21.457 -25.082 -5.735 1.00 33.39 30 ARG B CA 1
ATOM 953 C C . ARG B 1 51 ? 21.608 -26.262 -6.682 1.00 32.79 30 ARG B C 1
ATOM 954 O O . ARG B 1 51 ? 22.362 -26.190 -7.648 1.00 32.06 30 ARG B O 1
ATOM 956 N N . MET B 1 52 ? 20.914 -27.362 -6.396 1.00 33.05 31 MET B N 1
ATOM 957 C CA . MET B 1 52 ? 20.935 -28.508 -7.299 1.00 33.23 31 MET B CA 1
ATOM 958 C C . MET B 1 52 ? 19.520 -28.961 -7.656 1.00 33.93 31 MET B C 1
ATOM 959 O O . MET B 1 52 ? 18.574 -28.712 -6.902 1.00 34.03 31 MET B O 1
ATOM 964 N N . ALA B 1 53 ? 19.398 -29.614 -8.812 1.00 34.02 32 ALA B N 1
ATOM 965 C CA . ALA B 1 53 ? 18.119 -29.989 -9.403 1.00 34.58 32 ALA B CA 1
ATOM 966 C C . ALA B 1 53 ? 17.922 -31.487 -9.398 1.00 35.22 32 ALA B C 1
ATOM 967 O O . ALA B 1 53 ? 18.846 -32.237 -9.699 1.00 35.19 32 ALA B O 1
ATOM 969 N N . THR B 1 54 ? 16.715 -31.923 -9.068 1.00 36.60 33 THR B N 1
ATOM 970 C CA . THR B 1 54 ? 16.349 -33.322 -9.252 1.00 38.64 33 THR B CA 1
ATOM 971 C C . THR B 1 54 ? 15.098 -33.473 -10.107 1.00 40.65 33 THR B C 1
ATOM 972 O O . THR B 1 54 ? 14.345 -32.522 -10.306 1.00 41.12 33 THR B O 1
ATOM 976 N N . PHE B 1 55 ? 14.912 -34.669 -10.645 1.00 43.23 34 PHE B N 1
ATOM 977 C CA . PHE B 1 55 ? 13.737 -35.018 -11.450 1.00 46.17 34 PHE B CA 1
ATOM 978 C C . PHE B 1 55 ? 13.700 -36.529 -11.563 1.00 47.10 34 PHE B C 1
ATOM 979 O O . PHE B 1 55 ? 14.733 -37.177 -11.383 1.00 47.75 34 PHE B O 1
ATOM 987 N N . GLU B 1 56 ? 12.521 -37.089 -11.832 1.00 48.21 35 GLU B N 1
ATOM 988 C CA . GLU B 1 56 ? 12.370 -38.543 -11.921 1.00 49.02 35 GLU B CA 1
ATOM 989 C C . GLU B 1 56 ? 13.244 -39.089 -13.061 1.00 49.61 35 GLU B C 1
ATOM 990 O O . GLU B 1 56 ? 13.171 -38.616 -14.205 1.00 50.11 35 GLU B O 1
ATOM 992 N N . GLU B 1 68 ? 5.200 -32.764 -11.202 1.00 47.51 47 GLU B N 1
ATOM 993 C CA . GLU B 1 68 ? 4.930 -31.793 -12.258 1.00 47.87 47 GLU B CA 1
ATOM 994 C C . GLU B 1 68 ? 6.210 -31.223 -12.868 1.00 47.67 47 GLU B C 1
ATOM 995 O O . GLU B 1 68 ? 6.324 -31.125 -14.100 1.00 48.16 47 GLU B O 1
ATOM 1001 N N . LYS B 1 69 ? 7.155 -30.845 -12.006 1.00 46.93 48 LYS B N 1
ATOM 1002 C CA . LYS B 1 69 ? 8.290 -30.014 -12.391 1.00 46.51 48 LYS B CA 1
ATOM 1003 C C . LYS B 1 69 ? 9.572 -30.534 -11.784 1.00 46.42 48 LYS B C 1
ATOM 1004 O O . LYS B 1 69 ? 9.557 -31.429 -10.944 1.00 46.74 48 LYS B O 1
ATOM 1006 N N . THR B 1 70 ? 10.699 -29.968 -12.191 1.00 46.00 49 THR B N 1
ATOM 1007 C CA . THR B 1 70 ? 11.948 -30.324 -11.546 1.00 45.44 49 THR B CA 1
ATOM 1008 C C . THR B 1 70 ? 12.104 -29.542 -10.229 1.00 44.46 49 THR B C 1
ATOM 1009 O O . THR B 1 70 ? 11.663 -28.384 -10.103 1.00 44.08 49 THR B O 1
ATOM 1013 N N . GLU B 1 71 ? 12.723 -30.203 -9.256 1.00 43.13 50 GLU B N 1
ATOM 1014 C CA . GLU B 1 71 ? 12.835 -29.692 -7.907 1.00 41.85 50 GLU B CA 1
ATOM 1015 C C . GLU B 1 71 ? 14.208 -29.095 -7.681 1.00 41.38 50 GLU B C 1
ATOM 1016 O O . GLU B 1 71 ? 15.241 -29.734 -7.972 1.00 40.96 50 GLU B O 1
ATOM 1022 N N . TRP B 1 72 ? 14.218 -27.869 -7.162 1.00 40.04 51 TRP B N 1
ATOM 1023 C CA . TRP B 1 72 ? 15.469 -27.211 -6.813 1.00 39.09 51 TRP B CA 1
ATOM 1024 C C . TRP B 1 72 ? 15.706 -27.296 -5.316 1.00 38.23 51 TRP B C 1
ATOM 1025 O O . TRP B 1 72 ? 14.856 -26.931 -4.499 1.00 38.15 51 TRP B O 1
ATOM 1036 N N . HIS B 1 73 ? 16.876 -27.793 -4.965 1.00 36.97 52 HIS B N 1
ATOM 1037 C CA . HIS B 1 73 ? 17.243 -27.919 -3.580 1.00 35.99 52 HIS B CA 1
ATOM 1038 C C . HIS B 1 73 ? 18.361 -26.976 -3.296 1.00 35.34 52 HIS B C 1
ATOM 1039 O O . HIS B 1 73 ? 19.301 -26.851 -4.073 1.00 36.50 52 HIS B O 1
ATOM 1046 N N . SER B 1 74 ? 18.246 -26.331 -2.154 1.00 34.45 53 SER B N 1
ATOM 1047 C CA . SER B 1 74 ? 19.211 -25.387 -1.679 1.00 34.53 53 SER B CA 1
ATOM 1048 C C . SER B 1 74 ? 20.139 -26.101 -0.675 1.00 33.43 53 SER B C 1
ATOM 1049 O O . SER B 1 74 ? 19.694 -26.541 0.382 1.00 34.13 53 SER B O 1
ATOM 1052 N N . VAL B 1 75 ? 21.415 -26.250 -1.041 1.00 32.47 54 VAL B N 1
ATOM 1053 C CA . VAL B 1 75 ? 22.418 -26.978 -0.261 1.00 30.69 54 VAL B CA 1
ATOM 1054 C C . VAL B 1 75 ? 23.389 -26.010 0.448 1.00 31.38 54 VAL B C 1
ATOM 1055 O O . VAL B 1 75 ? 23.838 -24.984 -0.128 1.00 31.44 54 VAL B O 1
ATOM 1059 N N . VAL B 1 76 ? 23.682 -26.310 1.711 1.00 30.07 55 VAL B N 1
ATOM 1060 C CA . VAL B 1 76 ? 24.553 -25.489 2.501 1.00 29.58 55 VAL B CA 1
ATOM 1061 C C . VAL B 1 76 ? 25.602 -26.401 3.135 1.00 29.88 55 VAL B C 1
ATOM 1062 O O . VAL B 1 76 ? 25.255 -27.323 3.857 1.00 30.09 55 VAL B O 1
ATOM 1066 N N . VAL B 1 77 ? 26.879 -26.183 2.812 1.00 29.38 56 VAL B N 1
ATOM 1067 C CA . VAL B 1 77 ? 27.911 -27.111 3.213 1.00 29.46 56 VAL B CA 1
ATOM 1068 C C . VAL B 1 77 ? 28.797 -26.444 4.267 1.00 30.47 56 VAL B C 1
ATOM 1069 O O . VAL B 1 77 ? 29.531 -25.517 3.963 1.00 30.82 56 VAL B O 1
ATOM 1073 N N . PHE B 1 78 ? 28.692 -26.883 5.513 1.00 31.12 57 PHE B N 1
ATOM 1074 C CA . PHE B 1 78 ? 29.543 -26.355 6.571 1.00 31.49 57 PHE B CA 1
ATOM 1075 C C . PHE B 1 78 ? 30.756 -27.254 6.766 1.00 32.43 57 PHE B C 1
ATOM 1076 O O . PHE B 1 78 ? 31.811 -26.791 7.218 1.00 31.83 57 PHE B O 1
ATOM 1084 N N . ASN B 1 79 ? 30.604 -28.551 6.478 1.00 33.59 58 ASN B N 1
ATOM 1085 C CA . ASN B 1 79 ? 31.728 -29.471 6.656 1.00 34.73 58 ASN B CA 1
ATOM 1086 C C . ASN B 1 79 ? 32.904 -28.962 5.831 1.00 34.94 58 ASN B C 1
ATOM 1087 O O . ASN B 1 79 ? 32.845 -28.985 4.612 1.00 35.76 58 ASN B O 1
ATOM 1092 N N . PRO B 1 80 ? 33.957 -28.468 6.480 1.00 35.46 59 PRO B N 1
ATOM 1093 C CA . PRO B 1 80 ? 35.016 -27.819 5.704 1.00 36.09 59 PRO B CA 1
ATOM 1094 C C . PRO B 1 80 ? 35.621 -28.714 4.599 1.00 36.88 59 PRO B C 1
ATOM 1095 O O . PRO B 1 80 ? 35.988 -28.214 3.516 1.00 36.77 59 PRO B O 1
ATOM 1099 N N . HIS B 1 81 ? 35.686 -30.025 4.860 1.00 37.25 60 HIS B N 1
ATOM 1100 C CA . HIS B 1 81 ? 36.253 -30.978 3.897 1.00 36.90 60 HIS B CA 1
ATOM 1101 C C . HIS B 1 81 ? 35.426 -31.082 2.615 1.00 36.65 60 HIS B C 1
ATOM 1102 O O . HIS B 1 81 ? 35.994 -31.074 1.514 1.00 37.18 60 HIS B O 1
ATOM 1109 N N . PHE B 1 82 ? 34.093 -31.183 2.748 1.00 35.77 61 PHE B N 1
ATOM 1110 C CA . PHE B 1 82 ? 33.207 -31.260 1.577 1.00 34.40 61 PHE B CA 1
ATOM 1111 C C . PHE B 1 82 ? 33.024 -29.911 0.923 1.00 34.64 61 PHE B C 1
ATOM 1112 O O . PHE B 1 82 ? 32.856 -29.822 -0.296 1.00 34.75 61 PHE B O 1
ATOM 1120 N N . ALA B 1 83 ? 33.109 -28.850 1.718 1.00 34.28 62 ALA B N 1
ATOM 1121 C CA . ALA B 1 83 ? 33.127 -27.508 1.176 1.00 34.21 62 ALA B CA 1
ATOM 1122 C C . ALA B 1 83 ? 34.327 -27.314 0.205 1.00 34.63 62 ALA B C 1
ATOM 1123 O O . ALA B 1 83 ? 34.144 -26.887 -0.938 1.00 34.67 62 ALA B O 1
ATOM 1125 N N . LYS B 1 84 ? 35.543 -27.664 0.639 1.00 34.65 63 LYS B N 1
ATOM 1126 C CA . LYS B 1 84 ? 36.727 -27.490 -0.209 1.00 34.32 63 LYS B CA 1
ATOM 1127 C C . LYS B 1 84 ? 36.567 -28.339 -1.467 1.00 34.55 63 LYS B C 1
ATOM 1128 O O . LYS B 1 84 ? 36.831 -27.858 -2.587 1.00 36.06 63 LYS B O 1
ATOM 1130 N N . ILE B 1 85 ? 36.101 -29.575 -1.316 1.00 33.42 64 ILE B N 1
ATOM 1131 C CA . ILE B 1 85 ? 35.824 -30.405 -2.491 1.00 32.84 64 ILE B CA 1
ATOM 1132 C C . ILE B 1 85 ? 34.816 -29.772 -3.480 1.00 33.15 64 ILE B C 1
ATOM 1133 O O . ILE B 1 85 ? 35.027 -29.828 -4.708 1.00 32.75 64 ILE B O 1
ATOM 1138 N N . ALA B 1 86 ? 33.745 -29.164 -2.953 1.00 32.76 65 ALA B N 1
ATOM 1139 C CA . ALA B 1 86 ? 32.736 -28.527 -3.802 1.00 32.72 65 ALA B CA 1
ATOM 1140 C C . ALA B 1 86 ? 33.299 -27.320 -4.564 1.00 33.85 65 ALA B C 1
ATOM 1141 O O . ALA B 1 86 ? 33.031 -27.185 -5.757 1.00 34.69 65 ALA B O 1
ATOM 1143 N N . LEU B 1 87 ? 34.088 -26.470 -3.897 1.00 33.86 66 LEU B N 1
ATOM 1144 C CA . LEU B 1 87 ? 34.677 -25.306 -4.540 1.00 34.42 66 LEU B CA 1
ATOM 1145 C C . LEU B 1 87 ? 35.701 -25.703 -5.589 1.00 34.89 66 LEU B C 1
ATOM 1146 O O . LEU B 1 87 ? 35.803 -25.062 -6.648 1.00 35.28 66 LEU B O 1
ATOM 1151 N N . GLN B 1 88 ? 36.490 -26.732 -5.285 1.00 35.22 67 GLN B N 1
ATOM 1152 C CA . GLN B 1 88 ? 37.567 -27.133 -6.190 1.00 35.22 67 GLN B CA 1
ATOM 1153 C C . GLN B 1 88 ? 37.050 -27.938 -7.385 1.00 35.21 67 GLN B C 1
ATOM 1154 O O . GLN B 1 88 ? 37.581 -27.791 -8.497 1.00 34.96 67 GLN B O 1
ATOM 1160 N N . TYR B 1 89 ? 36.035 -28.785 -7.156 1.00 34.78 68 TYR B N 1
ATOM 1161 C CA . TYR B 1 89 ? 35.626 -29.772 -8.161 1.00 35.04 68 TYR B CA 1
ATOM 1162 C C . TYR B 1 89 ? 34.220 -29.632 -8.729 1.00 35.04 68 TYR B C 1
ATOM 1163 O O . TYR B 1 89 ? 33.925 -30.254 -9.741 1.00 35.89 68 TYR B O 1
ATOM 1172 N N . LEU B 1 90 ? 33.341 -28.859 -8.098 1.00 34.77 69 LEU B N 1
ATOM 1173 C CA . LEU B 1 90 ? 31.982 -28.725 -8.635 1.00 34.39 69 LEU B CA 1
ATOM 1174 C C . LEU B 1 90 ? 31.750 -27.462 -9.447 1.00 34.49 69 LEU B C 1
ATOM 1175 O O . LEU B 1 90 ? 32.270 -26.402 -9.107 1.00 34.66 69 LEU B O 1
ATOM 1180 N N . HIS B 1 91 ? 30.984 -27.578 -10.530 1.00 34.40 70 HIS B N 1
ATOM 1181 C CA A HIS B 1 91 ? 30.669 -26.418 -11.384 0.50 34.39 70 HIS B CA 1
ATOM 1182 C CA B HIS B 1 91 ? 30.690 -26.427 -11.410 0.50 34.45 70 HIS B CA 1
ATOM 1183 C C . HIS B 1 91 ? 29.232 -26.502 -11.870 1.00 34.31 70 HIS B C 1
ATOM 1184 O O . HIS B 1 91 ? 28.562 -27.530 -11.654 1.00 34.64 70 HIS B O 1
ATOM 1197 N N . LYS B 1 92 ? 28.740 -25.430 -12.493 1.00 34.29 71 LYS B N 1
ATOM 1198 C CA . LYS B 1 92 ? 27.392 -25.440 -13.078 1.00 34.72 71 LYS B CA 1
ATOM 1199 C C . LYS B 1 92 ? 27.268 -26.721 -13.913 1.00 34.90 71 LYS B C 1
ATOM 1200 O O . LYS B 1 92 ? 28.134 -27.015 -14.753 1.00 34.45 71 LYS B O 1
ATOM 1202 N N . GLY B 1 93 ? 26.215 -27.491 -13.652 1.00 34.61 72 GLY B N 1
ATOM 1203 C CA . GLY B 1 93 ? 25.962 -28.695 -14.423 1.00 35.25 72 GLY B CA 1
ATOM 1204 C C . GLY B 1 93 ? 26.600 -29.963 -13.877 1.00 35.63 72 GLY B C 1
ATOM 1205 O O . GLY B 1 93 ? 26.288 -31.058 -14.356 1.00 36.20 72 GLY B O 1
ATOM 1206 N N . SER B 1 94 ? 27.488 -29.846 -12.887 1.00 34.52 73 SER B N 1
ATOM 1207 C CA . SER B 1 94 ? 28.154 -31.032 -12.398 1.00 33.81 73 SER B CA 1
ATOM 1208 C C . SER B 1 94 ? 27.107 -31.895 -11.716 1.00 33.25 73 SER B C 1
ATOM 1209 O O . SER B 1 94 ? 26.183 -31.366 -11.093 1.00 32.43 73 SER B O 1
ATOM 1212 N N . LYS B 1 95 ? 27.269 -33.212 -11.828 1.00 32.70 74 LYS B N 1
ATOM 1213 C CA . LYS B 1 95 ? 26.428 -34.168 -11.129 1.00 32.51 74 LYS B CA 1
ATOM 1214 C C . LYS B 1 95 ? 27.028 -34.505 -9.778 1.00 33.07 74 LYS B C 1
ATOM 1215 O O . LYS B 1 95 ? 28.226 -34.778 -9.653 1.00 33.35 74 LYS B O 1
ATOM 1221 N N . VAL B 1 96 ? 26.189 -34.517 -8.754 1.00 33.44 75 VAL B N 1
ATOM 1222 C CA . VAL B 1 96 ? 26.690 -34.765 -7.416 1.00 33.26 75 VAL B CA 1
ATOM 1223 C C . VAL B 1 96 ? 25.706 -35.593 -6.619 1.00 32.97 75 VAL B C 1
ATOM 1224 O O . VAL B 1 96 ? 24.502 -35.499 -6.834 1.00 32.43 75 VAL B O 1
ATOM 1228 N N . TYR B 1 97 ? 26.250 -36.411 -5.712 1.00 33.46 76 TYR B N 1
ATOM 1229 C CA . TYR B 1 97 ? 25.491 -37.064 -4.664 1.00 33.69 76 TYR B CA 1
ATOM 1230 C C . TYR B 1 97 ? 25.737 -36.334 -3.351 1.00 34.18 76 TYR B C 1
ATOM 1231 O O . TYR B 1 97 ? 26.891 -36.129 -2.958 1.00 34.18 76 TYR B O 1
ATOM 1240 N N . ILE B 1 98 ? 24.637 -35.941 -2.694 1.00 34.87 77 ILE B N 1
ATOM 1241 C CA . ILE B 1 98 ? 24.621 -35.190 -1.432 1.00 34.73 77 ILE B CA 1
ATOM 1242 C C . ILE B 1 98 ? 23.840 -35.983 -0.385 1.00 35.09 77 ILE B C 1
ATOM 1243 O O . ILE B 1 98 ? 22.783 -36.545 -0.670 1.00 35.29 77 ILE B O 1
ATOM 1248 N N . GLU B 1 99 ? 24.362 -35.986 0.832 1.00 35.15 78 GLU B N 1
ATOM 1249 C CA . GLU B 1 99 ? 23.703 -36.555 1.982 1.00 35.76 78 GLU B CA 1
ATOM 1250 C C . GLU B 1 99 ? 23.780 -35.517 3.089 1.00 35.10 78 GLU B C 1
ATOM 1251 O O . GLU B 1 99 ? 24.881 -35.149 3.528 1.00 36.00 78 GLU B O 1
ATOM 1257 N N . GLY B 1 100 ? 22.646 -35.001 3.518 1.00 33.85 79 GLY B N 1
ATOM 1258 C CA . GLY B 1 100 ? 22.671 -34.031 4.601 1.00 33.67 79 GLY B CA 1
ATOM 1259 C C . GLY B 1 100 ? 21.434 -34.109 5.465 1.00 33.83 79 GLY B C 1
ATOM 1260 O O . GLY B 1 100 ? 20.826 -35.175 5.603 1.00 33.35 79 GLY B O 1
ATOM 1261 N N . LYS B 1 101 ? 21.086 -32.992 6.098 1.00 34.33 80 LYS B N 1
ATOM 1262 C CA . LYS B 1 101 ? 19.863 -32.951 6.869 1.00 35.15 80 LYS B CA 1
ATOM 1263 C C . LYS B 1 101 ? 19.058 -31.762 6.568 1.00 34.88 80 LYS B C 1
ATOM 1264 O O . LYS B 1 101 ? 19.552 -30.731 6.127 1.00 34.84 80 LYS B O 1
ATOM 1270 N N . LEU B 1 102 ? 17.778 -31.938 6.813 1.00 35.14 81 LEU B N 1
ATOM 1271 C CA . LEU B 1 102 ? 16.804 -30.989 6.416 1.00 35.06 81 LEU B CA 1
ATOM 1272 C C . LEU B 1 102 ? 16.679 -29.955 7.522 1.00 35.85 81 LEU B C 1
ATOM 1273 O O . LEU B 1 102 ? 16.589 -30.304 8.718 1.00 35.28 81 LEU B O 1
ATOM 1278 N N . GLN B 1 103 ? 16.744 -28.681 7.124 1.00 36.72 82 GLN B N 1
ATOM 1279 C CA . GLN B 1 103 ? 16.698 -27.561 8.073 1.00 38.38 82 GLN B CA 1
ATOM 1280 C C . GLN B 1 103 ? 15.965 -26.408 7.494 1.00 38.50 82 GLN B C 1
ATOM 1281 O O . GLN B 1 103 ? 16.222 -25.986 6.366 1.00 39.13 82 GLN B O 1
ATOM 1287 N N . THR B 1 104 ? 15.064 -25.880 8.289 1.00 39.48 83 THR B N 1
ATOM 1288 C CA . THR B 1 104 ? 14.299 -24.731 7.891 1.00 41.08 83 THR B CA 1
ATOM 1289 C C . THR B 1 104 ? 14.651 -23.612 8.836 1.00 42.09 83 THR B C 1
ATOM 1290 O O . THR B 1 104 ? 14.694 -23.824 10.043 1.00 42.79 83 THR B O 1
ATOM 1294 N N . ARG B 1 105 ? 14.922 -22.430 8.298 1.00 43.10 84 ARG B N 1
ATOM 1295 C CA . ARG B 1 105 ? 15.284 -21.296 9.147 1.00 43.87 84 ARG B CA 1
ATOM 1296 C C . ARG B 1 105 ? 14.429 -20.057 8.890 1.00 44.55 84 ARG B C 1
ATOM 1297 O O . ARG B 1 105 ? 14.167 -19.727 7.735 1.00 44.64 84 ARG B O 1
ATOM 1305 N N . LYS B 1 106 ? 13.993 -19.397 9.972 1.00 45.15 85 LYS B N 1
ATOM 1306 C CA . LYS B 1 106 ? 13.222 -18.162 9.888 1.00 46.01 85 LYS B CA 1
ATOM 1307 C C . LYS B 1 106 ? 14.079 -17.011 9.363 1.00 46.66 85 LYS B C 1
ATOM 1308 O O . LYS B 1 106 ? 15.257 -16.876 9.726 1.00 46.83 85 LYS B O 1
ATOM 1310 N N . TRP B 1 107 ? 13.477 -16.192 8.503 1.00 47.01 86 TRP B N 1
ATOM 1311 C CA . TRP B 1 107 ? 14.082 -14.941 8.046 1.00 47.06 86 TRP B CA 1
ATOM 1312 C C . TRP B 1 107 ? 13.026 -13.834 8.134 1.00 47.01 86 TRP B C 1
ATOM 1313 O O . TRP B 1 107 ? 11.833 -14.091 7.932 1.00 47.01 86 TRP B O 1
ATOM 1315 N N . GLN B 1 108 ? 13.446 -12.614 8.469 1.00 47.00 87 GLN B N 1
ATOM 1316 C CA . GLN B 1 108 ? 12.493 -11.501 8.635 1.00 46.78 87 GLN B CA 1
ATOM 1317 C C . GLN B 1 108 ? 12.291 -10.734 7.318 1.00 46.59 87 GLN B C 1
ATOM 1318 O O . GLN B 1 108 ? 13.247 -10.538 6.553 1.00 46.17 87 GLN B O 1
ATOM 1320 N N . ASP B 1 109 ? 11.042 -10.338 7.052 1.00 46.45 88 ASP B N 1
ATOM 1321 C CA . ASP B 1 109 ? 10.689 -9.593 5.834 1.00 46.58 88 ASP B CA 1
ATOM 1322 C C . ASP B 1 109 ? 9.806 -8.381 6.129 1.00 46.41 88 ASP B C 1
ATOM 1323 O O . ASP B 1 109 ? 9.089 -8.348 7.132 1.00 46.26 88 ASP B O 1
ATOM 1325 N N . TYR B 1 116 ? 10.818 -18.027 6.011 1.00 35.82 95 TYR B N 1
ATOM 1326 C CA . TYR B 1 116 ? 11.332 -19.424 6.050 1.00 35.77 95 TYR B CA 1
ATOM 1327 C C . TYR B 1 116 ? 11.993 -19.893 4.758 1.00 35.13 95 TYR B C 1
ATOM 1328 O O . TYR B 1 116 ? 11.502 -19.623 3.662 1.00 34.69 95 TYR B O 1
ATOM 1337 N N . THR B 1 117 ? 13.094 -20.629 4.909 1.00 34.58 96 THR B N 1
ATOM 1338 C CA . THR B 1 117 ? 13.749 -21.332 3.806 1.00 34.07 96 THR B CA 1
ATOM 1339 C C . THR B 1 117 ? 14.181 -22.693 4.335 1.00 33.93 96 THR B C 1
ATOM 1340 O O . THR B 1 117 ? 14.720 -22.788 5.454 1.00 33.86 96 THR B O 1
ATOM 1344 N N . THR B 1 118 ? 13.946 -23.740 3.541 1.00 33.16 97 THR B N 1
ATOM 1345 C CA . THR B 1 118 ? 14.355 -25.087 3.899 1.00 32.64 97 THR B CA 1
ATOM 1346 C C . THR B 1 118 ? 15.588 -25.443 3.087 1.00 33.00 97 THR B C 1
ATOM 1347 O O . THR B 1 118 ? 15.616 -25.237 1.865 1.00 32.51 97 THR B O 1
ATOM 1351 N N . GLU B 1 119 ? 16.596 -25.977 3.773 1.00 32.08 98 GLU B N 1
ATOM 1352 C CA . GLU B 1 119 ? 17.876 -26.250 3.153 1.00 32.77 98 GLU B CA 1
ATOM 1353 C C . GLU B 1 119 ? 18.333 -27.658 3.484 1.00 32.54 98 GLU B C 1
ATOM 1354 O O . GLU B 1 119 ? 17.947 -28.215 4.523 1.00 32.72 98 GLU B O 1
ATOM 1360 N N . ILE B 1 120 ? 19.157 -28.223 2.607 1.00 31.54 99 ILE B N 1
ATOM 1361 C CA . ILE B 1 120 ? 19.802 -29.491 2.892 1.00 30.85 99 ILE B CA 1
ATOM 1362 C C . ILE B 1 120 ? 21.178 -29.101 3.383 1.00 31.21 99 ILE B C 1
ATOM 1363 O O . ILE B 1 120 ? 21.984 -28.542 2.609 1.00 30.34 99 ILE B O 1
ATOM 1368 N N . VAL B 1 121 ? 21.443 -29.401 4.653 1.00 30.70 100 VAL B N 1
ATOM 1369 C CA . VAL B 1 121 ? 22.644 -28.942 5.295 1.00 31.33 100 VAL B CA 1
ATOM 1370 C C . VAL B 1 121 ? 23.611 -30.102 5.513 1.00 31.80 100 VAL B C 1
ATOM 1371 O O . VAL B 1 121 ? 23.190 -31.169 5.955 1.00 32.28 100 VAL B O 1
ATOM 1375 N N . LEU B 1 122 ? 24.891 -29.890 5.191 1.00 31.41 101 LEU B N 1
ATOM 1376 C CA . LEU B 1 122 ? 25.967 -30.796 5.570 1.00 31.83 101 LEU B CA 1
ATOM 1377 C C . LEU B 1 122 ? 26.702 -30.136 6.767 1.00 33.10 101 LEU B C 1
ATOM 1378 O O . LEU B 1 122 ? 27.521 -29.222 6.582 1.00 34.44 101 LEU B O 1
ATOM 1383 N N . PRO B 1 123 ? 26.366 -30.557 7.990 1.00 33.11 102 PRO B N 1
ATOM 1384 C CA . PRO B 1 123 ? 26.851 -29.883 9.193 1.00 33.39 102 PRO B CA 1
ATOM 1385 C C . PRO B 1 123 ? 28.342 -30.029 9.403 1.00 34.36 102 PRO B C 1
ATOM 1386 O O . PRO B 1 123 ? 28.978 -30.843 8.755 1.00 34.91 102 PRO B O 1
ATOM 1390 N N . GLN B 1 124 ? 28.875 -29.225 10.316 1.00 35.23 103 GLN B N 1
ATOM 1391 C CA . GLN B 1 124 ? 30.285 -29.106 10.590 1.00 36.46 103 GLN B CA 1
ATOM 1392 C C . GLN B 1 124 ? 31.039 -30.428 10.560 1.00 37.31 103 GLN B C 1
ATOM 1393 O O . GLN B 1 124 ? 32.107 -30.497 9.956 1.00 38.22 103 GLN B O 1
ATOM 1399 N N . TYR B 1 125 ? 30.507 -31.483 11.171 1.00 38.16 104 TYR B N 1
ATOM 1400 C CA . TYR B 1 125 ? 31.308 -32.724 11.284 1.00 39.03 104 TYR B CA 1
ATOM 1401 C C . TYR B 1 125 ? 30.712 -33.966 10.650 1.00 39.53 104 TYR B C 1
ATOM 1402 O O . TYR B 1 125 ? 31.274 -35.050 10.825 1.00 40.33 104 TYR B O 1
ATOM 1411 N N . LYS B 1 126 ? 29.617 -33.784 9.898 1.00 39.65 105 LYS B N 1
ATOM 1412 C CA . LYS B 1 126 ? 28.782 -34.837 9.313 1.00 39.61 105 LYS B CA 1
ATOM 1413 C C . LYS B 1 126 ? 28.546 -34.560 7.808 1.00 39.51 105 LYS B C 1
ATOM 1414 O O . LYS B 1 126 ? 29.243 -33.750 7.208 1.00 40.17 105 LYS B O 1
ATOM 1420 N N . GLY B 1 127 ? 27.559 -35.227 7.213 1.00 38.92 106 GLY B N 1
ATOM 1421 C CA . GLY B 1 127 ? 27.211 -35.070 5.816 1.00 38.36 106 GLY B CA 1
ATOM 1422 C C . GLY B 1 127 ? 28.042 -35.964 4.907 1.00 38.95 106 GLY B C 1
ATOM 1423 O O . GLY B 1 127 ? 28.938 -36.677 5.376 1.00 39.13 106 GLY B O 1
ATOM 1424 N N . GLU B 1 128 ? 27.757 -35.920 3.599 1.00 38.48 107 GLU B N 1
ATOM 1425 C CA . GLU B 1 128 ? 28.525 -36.650 2.607 1.00 38.82 107 GLU B CA 1
ATOM 1426 C C . GLU B 1 128 ? 28.362 -35.919 1.284 1.00 38.06 107 GLU B C 1
ATOM 1427 O O . GLU B 1 128 ? 27.280 -35.459 0.984 1.00 37.84 107 GLU B O 1
ATOM 1433 N N . LEU B 1 129 ? 29.445 -35.741 0.539 1.00 37.73 108 LEU B N 1
ATOM 1434 C CA . LEU B 1 129 ? 29.354 -35.149 -0.791 1.00 38.37 108 LEU B CA 1
ATOM 1435 C C . LEU B 1 129 ? 30.250 -35.934 -1.708 1.00 39.05 108 LEU B C 1
ATOM 1436 O O . LEU B 1 129 ? 31.421 -36.141 -1.421 1.00 39.14 108 LEU B O 1
ATOM 1441 N N . HIS B 1 130 ? 29.693 -36.396 -2.808 1.00 40.36 109 HIS B N 1
ATOM 1442 C CA . HIS B 1 130 ? 30.422 -37.291 -3.702 1.00 41.69 109 HIS B CA 1
ATOM 1443 C C . HIS B 1 130 ? 30.262 -36.808 -5.147 1.00 42.07 109 HIS B C 1
ATOM 1444 O O . HIS B 1 130 ? 29.140 -36.472 -5.589 1.00 42.37 109 HIS B O 1
ATOM 1451 N N . LEU B 1 131 ? 31.379 -36.731 -5.868 1.00 41.85 110 LEU B N 1
ATOM 1452 C CA . LEU B 1 131 ? 31.382 -36.335 -7.270 1.00 41.55 110 LEU B CA 1
ATOM 1453 C C . LEU B 1 131 ? 30.953 -37.512 -8.136 1.00 41.48 110 LEU B C 1
ATOM 1454 O O . LEU B 1 131 ? 31.431 -38.638 -7.930 1.00 41.16 110 LEU B O 1
ATOM 1459 N N . LEU B 1 132 ? 30.074 -37.260 -9.105 1.00 41.21 111 LEU B N 1
ATOM 1460 C CA . LEU B 1 132 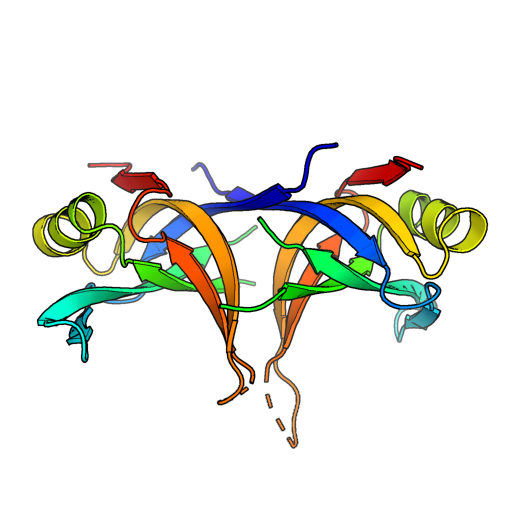? 29.599 -38.341 -9.962 1.00 41.44 111 LEU B CA 1
ATOM 1461 C C . LEU B 1 132 ? 29.841 -38.128 -11.457 1.00 42.97 111 LEU B C 1
ATOM 1462 O O . LEU B 1 132 ? 29.526 -39.009 -12.268 1.00 43.18 111 LEU B O 1
ATOM 1467 N N . ASP B 1 133 ? 30.393 -36.972 -11.822 1.00 44.79 112 ASP B N 1
ATOM 1468 C CA . ASP B 1 133 ? 30.775 -36.689 -13.217 1.00 46.89 112 ASP B CA 1
ATOM 1469 C C . ASP B 1 133 ? 31.716 -37.758 -13.809 1.00 47.24 112 ASP B C 1
ATOM 1470 O O . ASP B 1 133 ? 32.666 -38.202 -13.151 1.00 47.43 112 ASP B O 1
#

Radius of gyration: 17.22 Å; Cα contacts (8 Å, |Δi|>4): 522; chains: 2; bounding box: 49×39×36 Å

InterPro domains:
  IPR000424 Primosome PriB/single-strand DNA-binding [PF00436] (2-102)
  IPR000424 Primosome PriB/single-strand DNA-binding [PS50935] (1-108)
  IPR000424 Primosome PriB/single-strand DNA-binding [cd04496] (5-100)
  IPR011344 Single-stranded DNA-binding protein [MF_00984] (2-115)
  IPR011344 S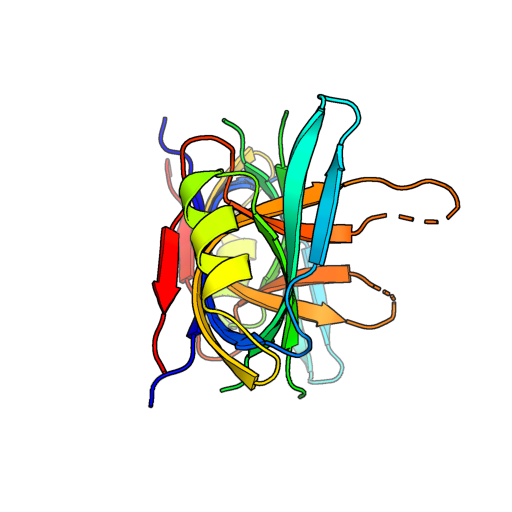ingle-stranded DNA-binding protein [PIRSF002070] (1-130)
  IPR011344 Single-stranded DNA-binding protein [PTHR10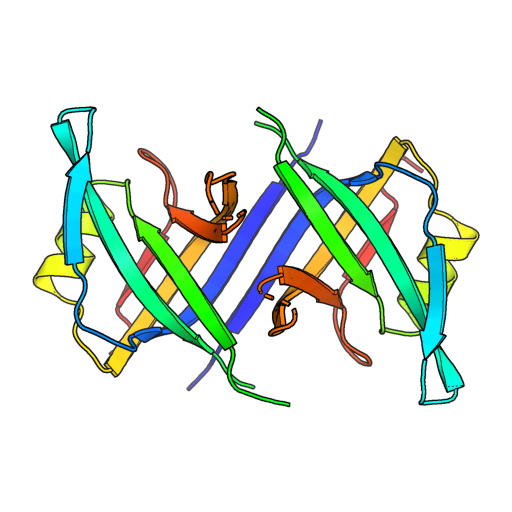302] (2-102)
  IPR011344 Single-stranded DNA-binding protein [TIGR00621] (1-126)
  IPR012340 Nucleic acid-binding, OB-fold [G3DSA:2.40.50.140] (1-112)
  IPR012340 Nucleic acid-binding, OB-fold [SSF50249] (1-148)

CATH classification: 2.40.50.140

Foldseek 3Di:
DDDDFKDKDKFFWQFQWDWDQDPVRAIKIWTWTWDVVVIDIAIEIERQRVVRVVSNVPPGGGWIKIKMAGWDADDVGDIHGYQDHNGMDIGTPPD/DDDDFKDKDKFFWQFQWDWDQDPVSQIKIWTWTWDDVVDIDIAIEIERQVVVRVVSNVPPGGGWIKIKMAGWDWDDDPCIDIHGYQDNHGIDIGGDD

Sequence (192 aa):
GSMLNKVMLIGYLGDDPESKTMTSGAEVVNFRMATFEKTEWHSVVVFNPHFAKIALQYLHHKGSKVYIEGKLQTRKWYTTEIVLPQYKGELHLLDAGSMLNKVMLIGYLGDDPESKTMTSGAEVVNFRMATFEEKTEWHSVVVFNPHFAKIALQYLHHKGSKVYIEGKLQTRKWQDYTTEIVLPQYKGELHLLD

Organism: Bartonella henselae (strain ATCC 49882 / DSM 28221 / CCUG 30454 / Houston 1) (NCBI:txid283166)

B-factor: mean 36.94, std 5.48, range [20.74, 73.53]

Nearest PDB structures (foldseek):
  3lgj-assembly1_A  TM=1.011E+00  e=1.993E-17  Bartonella henselae
  8uzt-assembly1_A  TM=8.768E-01  e=9.367E-08  Homo sapiens
  1ue6-assembly2_C-3  TM=7.845E-01  e=6.036E-06  Mycobacterium tuberculosis
  2cwa-assembly1_A  TM=8.245E-01  e=3.334E-05  Thermus thermophilus HB8
  6cqm-assembly1_D-2  TM=7.841E-01  e=6.329E-05  Saccharomyces cerevisiae S288C

Secondary structure (DSSP, 8-state):
---EEEEEEEEEESS--EEEE-TTS-EEEEEEEEEE--EEEEEEEE--HHHHHHHHHH--TT-EEEEEEEEEEE---EEEEEE-TT--EEEEE--/---EEEEEEEEEESS--EEEE-TTS-EEEEEEEEE----PEEEEEEE--HHHHHHHHHH--TT-EEEEEEEEEEE-----EEEEEE-TT--EEEE--